Protein AF-A0A8I1PLG8-F1 (afdb_monomer)

pLDDT: mean 80.52, std 19.17, range [36.72, 98.5]

Radius of gyration: 33.02 Å; Cα contacts (8 Å, |Δi|>4): 250; chains: 1; bounding box: 81×105×80 Å

Mean predicted aligned error: 14.49 Å

Nearest PDB structures (foldseek):
  8gzy-assembly2_D  TM=3.773E-01  e=6.122E-02  Homo sapiens
  6byn-assembly1_M  TM=4.726E-01  e=2.309E-01  Homo sapiens
  3rzw-assembly2_B  TM=3.764E-01  e=1.119E-01  Homo sapiens
  5dc4-assembly1_B  TM=3.662E-01  e=2.453E-01  Homo sapiens
  4j9o-assembly1_A  TM=2.841E-01  e=6.378E+00  Homo sapiens

Secondary structure (DSSP, 8-state):
---------------------------PPPPPPPEEEEEE--S---HHHHHHHHHHHTT-S-EEEEEEEES---EE-SSSEEEEE-TT---SEEEEEE--TTS--S-SEEEEE--S-TTEEEEEGGGGTTTT--SSS-SGGGEEEEEEEEE----------HHHHHHHHHHHHHHHHHTT--

Structure (mmCIF, N/CA/C/O backbone):
data_AF-A0A8I1PLG8-F1
#
_entry.id   AF-A0A8I1PLG8-F1
#
loop_
_atom_site.group_PDB
_atom_site.id
_atom_site.type_symbol
_atom_site.label_atom_id
_atom_site.label_alt_id
_atom_site.label_comp_id
_atom_site.label_asym_id
_atom_site.label_entity_id
_atom_site.label_seq_id
_atom_site.pdbx_PDB_ins_code
_atom_site.Cartn_x
_atom_site.Cartn_y
_atom_site.Cartn_z
_atom_site.occupancy
_atom_site.B_iso_or_equiv
_atom_site.auth_seq_id
_atom_site.auth_comp_id
_atom_site.auth_asym_id
_atom_site.auth_atom_id
_atom_site.pdbx_PDB_model_num
ATOM 1 N N . MET A 1 1 ? 43.523 -91.154 28.532 1.00 41.50 1 MET A N 1
ATOM 2 C CA . MET A 1 1 ? 44.377 -90.253 29.344 1.00 41.50 1 MET A CA 1
ATOM 3 C C . MET A 1 1 ? 44.655 -88.980 28.545 1.00 41.50 1 MET A C 1
ATOM 5 O O . MET A 1 1 ? 44.782 -89.088 27.337 1.00 41.50 1 MET A O 1
ATOM 9 N N . ASN A 1 2 ? 44.738 -87.836 29.240 1.00 39.06 2 ASN A N 1
ATOM 10 C CA . ASN A 1 2 ? 45.135 -86.475 28.805 1.00 39.06 2 ASN A CA 1
ATOM 11 C C . ASN A 1 2 ? 44.119 -85.532 28.112 1.00 39.06 2 ASN A C 1
ATOM 13 O O . ASN A 1 2 ? 44.127 -85.329 26.909 1.00 39.06 2 ASN A O 1
ATOM 17 N N . LYS A 1 3 ? 43.244 -84.953 28.948 1.00 42.88 3 LYS A N 1
ATOM 18 C CA . LYS A 1 3 ? 43.093 -83.521 29.320 1.00 42.88 3 LYS A CA 1
ATOM 19 C C . LYS A 1 3 ? 43.634 -82.361 28.426 1.00 42.88 3 LYS A C 1
ATOM 21 O O . LYS A 1 3 ? 44.816 -82.341 28.112 1.00 42.88 3 LYS A O 1
ATOM 26 N N . ILE A 1 4 ? 42.778 -81.311 28.362 1.00 48.00 4 ILE A N 1
ATOM 27 C CA . ILE A 1 4 ? 42.988 -79.825 28.343 1.00 48.00 4 ILE A CA 1
ATOM 28 C C . ILE A 1 4 ? 42.955 -79.089 26.980 1.00 48.00 4 ILE A C 1
ATOM 30 O O . ILE A 1 4 ? 43.554 -79.587 26.042 1.00 48.00 4 ILE A O 1
ATOM 34 N N . THR A 1 5 ? 42.476 -77.838 26.790 1.00 46.06 5 THR A N 1
ATOM 35 C CA . THR A 1 5 ? 41.299 -76.994 27.174 1.00 46.06 5 THR A CA 1
ATOM 36 C C . THR A 1 5 ? 41.415 -75.667 26.356 1.00 46.06 5 THR A C 1
ATOM 38 O O . THR A 1 5 ? 42.534 -75.292 26.026 1.00 46.06 5 THR A O 1
ATOM 41 N N . PHE A 1 6 ? 40.305 -74.911 26.179 1.00 41.47 6 PHE A N 1
ATOM 42 C CA . PHE A 1 6 ? 40.180 -73.448 25.876 1.00 41.47 6 PHE A CA 1
ATOM 43 C C . PHE A 1 6 ? 40.575 -72.950 24.456 1.00 41.47 6 PHE A C 1
ATOM 45 O O . PHE A 1 6 ? 41.474 -73.496 23.845 1.00 41.47 6 PHE A O 1
ATOM 52 N N . SER A 1 7 ? 39.984 -71.919 23.825 1.00 39.59 7 SER A N 1
ATOM 53 C CA . SER A 1 7 ? 39.022 -70.867 24.217 1.00 39.59 7 SER A CA 1
ATOM 54 C C . SER A 1 7 ? 38.489 -70.090 22.989 1.00 39.59 7 SER A C 1
ATOM 56 O O . SER A 1 7 ? 39.249 -69.823 22.070 1.00 39.59 7 SER A O 1
ATOM 58 N N . LYS A 1 8 ? 37.229 -69.632 23.091 1.00 42.12 8 LYS A N 1
ATOM 59 C CA . LYS A 1 8 ? 36.658 -68.307 22.728 1.00 42.12 8 LYS A CA 1
ATOM 60 C C . LYS A 1 8 ? 36.950 -67.677 21.350 1.00 42.12 8 LYS A C 1
ATOM 62 O O . LYS A 1 8 ? 38.057 -67.247 21.064 1.00 42.12 8 LYS A O 1
ATOM 67 N N . GLY A 1 9 ? 35.862 -67.394 20.630 1.00 36.72 9 GLY A N 1
ATOM 68 C CA . GLY A 1 9 ? 35.804 -66.387 19.569 1.00 36.72 9 GLY A CA 1
ATOM 69 C C . GLY A 1 9 ? 34.361 -66.087 19.160 1.00 36.72 9 GLY A C 1
ATOM 70 O O . GLY A 1 9 ? 33.946 -66.454 18.070 1.00 36.72 9 GLY A O 1
ATOM 71 N N . ILE A 1 10 ? 33.570 -65.482 20.054 1.00 44.53 10 ILE A N 1
ATOM 72 C CA . ILE A 1 10 ? 32.255 -64.919 19.705 1.00 44.53 10 ILE A CA 1
ATOM 73 C C . ILE A 1 10 ? 32.526 -63.626 18.930 1.00 44.53 10 ILE A C 1
ATOM 75 O O . ILE A 1 10 ? 32.932 -62.628 19.522 1.00 44.53 10 ILE A O 1
ATOM 79 N N . ALA A 1 11 ? 32.334 -63.648 17.613 1.00 41.81 11 ALA A N 1
ATOM 80 C CA . ALA A 1 11 ? 32.317 -62.437 16.804 1.00 41.81 11 ALA A CA 1
ATOM 81 C C . ALA A 1 11 ? 30.947 -61.762 16.977 1.00 41.81 11 ALA A C 1
ATOM 83 O O . ALA A 1 11 ? 29.951 -62.180 16.390 1.00 41.81 11 ALA A O 1
ATOM 84 N N . ALA A 1 12 ? 30.890 -60.749 17.841 1.00 39.56 12 ALA A N 1
ATOM 85 C CA . ALA A 1 12 ? 29.733 -59.877 17.974 1.00 39.56 12 ALA A CA 1
ATOM 86 C C . ALA A 1 12 ? 29.653 -58.964 16.740 1.00 39.56 12 ALA A C 1
ATOM 88 O O . ALA A 1 12 ? 30.498 -58.091 16.545 1.00 39.56 12 ALA A O 1
ATOM 89 N N . LEU A 1 13 ? 28.644 -59.184 15.896 1.00 38.94 13 LEU A N 1
ATOM 90 C CA . LEU A 1 13 ? 28.317 -58.306 14.779 1.00 38.94 13 LEU A CA 1
ATOM 91 C C . LEU A 1 13 ? 27.588 -57.073 15.342 1.00 38.94 13 LEU A C 1
ATOM 93 O O . LEU A 1 13 ? 26.390 -57.119 15.617 1.00 38.94 13 LEU A O 1
ATOM 97 N N . ALA A 1 14 ? 28.316 -55.983 15.580 1.00 42.59 14 ALA A N 1
ATOM 98 C CA . ALA A 1 14 ? 27.717 -54.705 15.950 1.00 42.59 14 ALA A CA 1
ATOM 99 C C . ALA A 1 14 ? 27.111 -54.053 14.697 1.00 42.59 14 ALA A C 1
ATOM 101 O O . ALA A 1 14 ? 27.826 -53.512 13.857 1.00 42.59 14 ALA A O 1
ATOM 102 N N . VAL A 1 15 ? 25.786 -54.126 14.554 1.00 48.50 15 VAL A N 1
ATOM 103 C CA . VAL A 1 15 ? 25.044 -53.345 13.557 1.00 48.50 15 VAL A CA 1
ATOM 104 C C . VAL A 1 15 ? 24.835 -51.947 14.135 1.00 48.50 15 VAL A C 1
ATOM 106 O O . VAL A 1 15 ? 23.935 -51.723 14.942 1.00 48.50 15 VAL A O 1
ATOM 109 N N . SER A 1 16 ? 25.687 -51.001 13.747 1.00 49.47 16 SER A N 1
ATOM 110 C CA . SER A 1 16 ? 25.468 -49.582 14.028 1.00 49.47 16 SER A CA 1
ATOM 111 C C . SER A 1 16 ? 24.385 -49.054 13.089 1.00 49.47 16 SER A C 1
ATOM 113 O O . SER A 1 16 ? 24.641 -48.810 11.911 1.00 49.47 16 SER A O 1
ATOM 115 N N . ALA A 1 17 ? 23.166 -48.879 13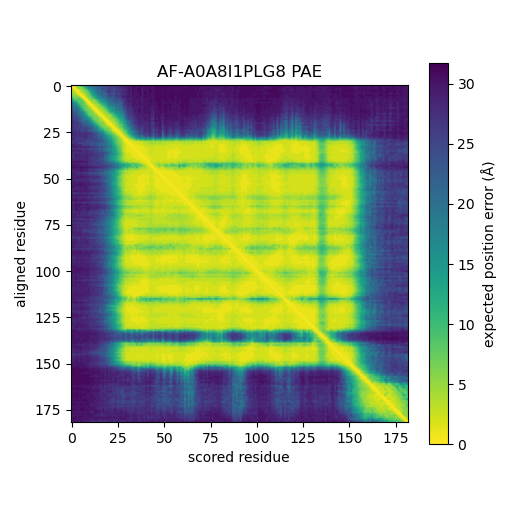.600 1.00 51.78 17 ALA A N 1
ATOM 116 C CA . ALA A 1 17 ? 22.127 -48.121 12.915 1.00 51.78 17 ALA A CA 1
ATOM 117 C C . ALA A 1 17 ? 22.535 -46.639 12.903 1.00 51.78 17 ALA A C 1
ATOM 119 O O . ALA A 1 17 ? 22.419 -45.939 13.908 1.00 51.78 17 ALA A O 1
ATOM 120 N N . ALA A 1 18 ? 23.073 -46.170 11.777 1.00 53.56 18 ALA A N 1
ATOM 121 C CA . ALA A 1 18 ? 23.340 -44.756 11.570 1.00 53.56 18 ALA A CA 1
ATOM 122 C C . ALA A 1 18 ? 21.999 -44.022 11.433 1.00 53.56 18 ALA A C 1
ATOM 124 O O . ALA A 1 18 ? 21.301 -44.158 10.430 1.00 53.56 18 ALA A O 1
ATOM 125 N N . LEU A 1 19 ? 21.626 -43.263 12.464 1.00 50.44 19 LEU A N 1
ATOM 126 C CA . LEU A 1 19 ? 20.480 -42.366 12.424 1.00 50.44 19 LEU A CA 1
ATOM 127 C C . LEU A 1 19 ? 20.870 -41.150 11.573 1.00 50.44 19 LEU A C 1
ATOM 129 O O . LEU A 1 19 ? 21.486 -40.203 12.057 1.00 50.44 19 LEU A O 1
ATOM 133 N N . SER A 1 20 ? 20.576 -41.196 10.277 1.00 51.88 20 SER A N 1
ATOM 134 C C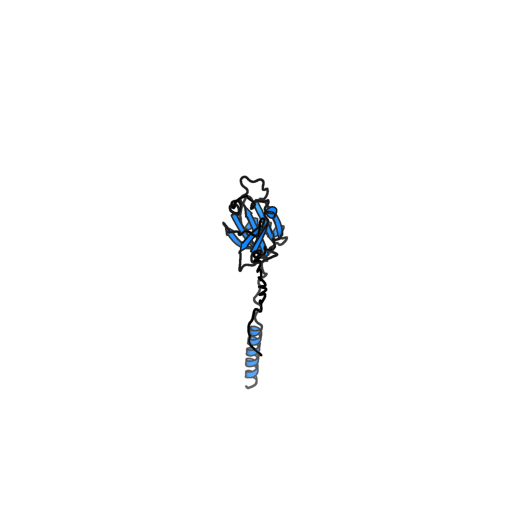A . SER A 1 20 ? 20.744 -40.052 9.385 1.00 51.88 20 SER A CA 1
ATOM 135 C C . SER A 1 20 ? 19.676 -39.004 9.706 1.00 51.88 20 SER A C 1
ATOM 137 O O . SER A 1 20 ? 18.556 -39.086 9.204 1.00 51.88 20 SER A O 1
ATOM 139 N N . LEU A 1 21 ? 20.009 -38.023 10.552 1.00 54.69 21 LEU A N 1
ATOM 140 C CA . LEU A 1 21 ? 19.226 -36.793 10.662 1.00 54.69 21 LEU A CA 1
ATOM 141 C C . LEU A 1 21 ? 19.421 -35.995 9.370 1.00 54.69 21 LEU A C 1
ATOM 143 O O . LEU A 1 21 ? 20.396 -35.264 9.205 1.00 54.69 21 LEU A O 1
ATOM 147 N N . SER A 1 22 ? 18.497 -36.155 8.429 1.00 53.53 22 SER A N 1
ATOM 148 C CA . SER A 1 22 ? 18.353 -35.235 7.309 1.00 53.53 22 SER A CA 1
ATOM 149 C C . SER A 1 22 ? 17.856 -33.893 7.848 1.00 53.53 22 SER A C 1
ATOM 151 O O . SER A 1 22 ? 16.678 -33.746 8.171 1.00 53.53 22 SER A O 1
ATOM 153 N N . PHE A 1 23 ? 18.759 -32.920 7.961 1.00 55.66 23 PHE A N 1
ATOM 154 C CA . PHE A 1 23 ? 18.402 -31.518 8.150 1.00 55.66 23 PHE A CA 1
ATOM 155 C C . PHE A 1 23 ? 17.746 -31.023 6.858 1.00 55.66 23 PHE A C 1
ATOM 157 O O . PHE A 1 23 ? 18.431 -30.631 5.915 1.00 55.66 23 PHE A O 1
ATOM 164 N N . ALA A 1 24 ? 16.417 -31.081 6.785 1.00 54.88 24 ALA A N 1
ATOM 165 C CA . ALA A 1 24 ? 15.702 -30.278 5.805 1.00 54.88 24 ALA A CA 1
ATOM 166 C C . ALA A 1 24 ? 15.940 -28.800 6.164 1.00 54.88 24 ALA A C 1
ATOM 168 O O . ALA A 1 24 ? 15.816 -28.452 7.344 1.00 54.88 24 ALA A O 1
ATOM 169 N N . PRO A 1 25 ? 16.305 -27.926 5.208 1.00 54.16 25 PRO A N 1
ATOM 170 C CA . PRO A 1 25 ? 16.302 -26.496 5.475 1.00 54.16 25 PRO A CA 1
ATOM 171 C C . PRO A 1 25 ? 14.891 -26.113 5.925 1.00 54.16 25 PRO A C 1
ATOM 173 O O . PRO A 1 25 ? 13.910 -26.491 5.282 1.00 54.16 25 PRO A O 1
ATOM 176 N N . ALA A 1 26 ? 14.785 -25.413 7.054 1.00 52.06 26 ALA A N 1
ATOM 177 C CA . ALA A 1 26 ? 13.519 -24.855 7.494 1.00 52.06 26 ALA A CA 1
ATOM 178 C C . ALA A 1 26 ? 13.010 -23.939 6.375 1.00 52.06 26 ALA A C 1
ATOM 180 O O . ALA A 1 26 ? 13.625 -22.913 6.080 1.00 52.06 26 ALA A O 1
ATOM 181 N N . ALA A 1 27 ? 11.929 -24.338 5.707 1.00 51.22 27 ALA A N 1
ATOM 182 C CA . ALA A 1 27 ? 11.231 -23.445 4.803 1.00 51.22 27 ALA A CA 1
ATOM 183 C C . ALA A 1 27 ? 10.758 -22.255 5.645 1.00 51.22 27 ALA A C 1
ATOM 185 O O . ALA A 1 27 ? 9.973 -22.433 6.577 1.00 51.22 27 ALA A O 1
ATOM 186 N N . HIS A 1 28 ? 11.273 -21.057 5.364 1.00 54.84 28 HIS A N 1
ATOM 187 C CA . HIS A 1 28 ? 10.662 -19.840 5.884 1.00 54.84 28 HIS A CA 1
ATOM 188 C C . HIS A 1 28 ? 9.220 -19.819 5.373 1.00 54.84 28 HIS A C 1
ATOM 190 O O . HIS A 1 28 ? 8.997 -19.848 4.161 1.00 54.84 28 HIS A O 1
ATOM 196 N N . ALA A 1 29 ? 8.253 -19.840 6.291 1.00 65.19 29 ALA A N 1
ATOM 197 C CA . ALA A 1 29 ? 6.851 -19.708 5.933 1.00 65.19 29 ALA A CA 1
ATOM 198 C C . ALA A 1 29 ? 6.666 -18.361 5.224 1.00 65.19 29 ALA A C 1
ATOM 200 O O . ALA A 1 29 ? 7.036 -17.316 5.755 1.00 65.19 29 ALA A O 1
ATOM 201 N N . THR A 1 30 ? 6.163 -18.414 3.998 1.00 85.00 30 THR A N 1
ATOM 202 C CA . THR A 1 30 ? 5.832 -17.238 3.197 1.00 85.00 30 THR A CA 1
ATOM 203 C C . THR A 1 30 ? 4.517 -16.680 3.731 1.00 85.00 30 THR A C 1
ATOM 205 O O . THR A 1 30 ? 3.565 -17.439 3.922 1.00 85.00 30 THR A O 1
ATOM 208 N N . PHE A 1 31 ? 4.462 -15.381 4.013 1.00 92.44 31 PHE A N 1
ATOM 209 C CA . PHE A 1 31 ? 3.223 -14.732 4.428 1.00 92.44 31 PHE A CA 1
ATOM 210 C C . PHE A 1 31 ? 2.214 -14.737 3.282 1.00 92.44 31 PHE A C 1
ATOM 212 O O . PHE A 1 31 ? 2.592 -14.699 2.107 1.00 92.44 31 PHE A O 1
ATOM 219 N N . ILE A 1 32 ? 0.931 -14.781 3.635 1.00 92.94 32 ILE A N 1
ATOM 220 C CA . ILE A 1 32 ? -0.159 -14.682 2.667 1.00 92.94 32 ILE A CA 1
ATOM 221 C C . ILE A 1 32 ? -0.146 -13.273 2.075 1.00 92.94 32 ILE A C 1
ATOM 223 O O . ILE A 1 32 ? -0.074 -12.293 2.809 1.00 92.94 32 ILE A O 1
ATOM 227 N N . VAL A 1 33 ? -0.200 -13.203 0.749 1.00 95.19 33 VAL A N 1
ATOM 228 C CA . VAL A 1 33 ? -0.211 -11.957 -0.019 1.00 95.19 33 VAL A CA 1
ATOM 229 C C . VAL A 1 33 ? -1.550 -11.243 0.155 1.00 95.19 33 VAL A C 1
ATOM 231 O O . VAL A 1 33 ? -2.607 -11.874 0.057 1.00 95.19 33 VAL A O 1
ATOM 234 N N . ASP A 1 34 ? -1.509 -9.931 0.378 1.00 97.62 34 ASP A N 1
ATOM 235 C CA . ASP A 1 34 ? -2.706 -9.115 0.547 1.00 97.62 34 ASP A CA 1
ATOM 236 C C . ASP A 1 34 ? -3.441 -8.877 -0.771 1.00 97.62 34 ASP A C 1
ATOM 238 O O . ASP A 1 34 ? -2.909 -9.027 -1.877 1.00 97.62 34 ASP A O 1
ATOM 242 N N . THR A 1 35 ? -4.711 -8.492 -0.672 1.00 97.56 35 THR A N 1
ATOM 243 C CA . THR A 1 35 ? -5.551 -8.321 -1.858 1.00 97.56 35 THR A CA 1
ATOM 244 C C . THR A 1 35 ? -5.397 -6.921 -2.419 1.00 97.56 35 THR A C 1
ATOM 246 O O . THR A 1 35 ? -5.813 -5.949 -1.795 1.00 97.56 35 THR A O 1
ATOM 249 N N . LYS A 1 36 ? -4.868 -6.808 -3.63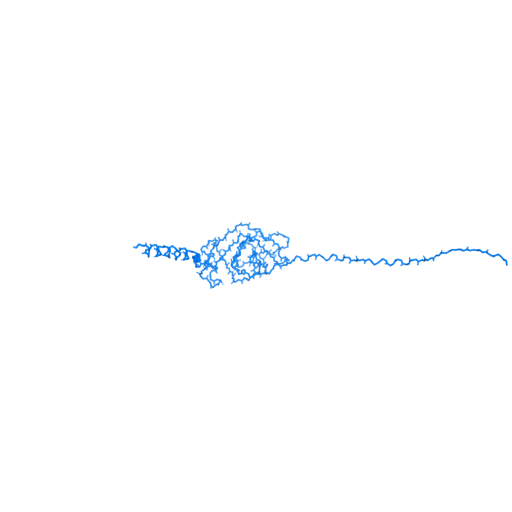9 1.00 98.19 36 LYS A N 1
ATOM 250 C CA . LYS A 1 36 ? -4.922 -5.556 -4.395 1.00 98.19 36 LYS A CA 1
ATOM 251 C C . LYS A 1 36 ? -6.369 -5.230 -4.768 1.00 98.19 36 LYS A C 1
ATOM 253 O O . LYS A 1 36 ? -7.021 -6.007 -5.460 1.00 98.19 36 LYS A O 1
ATOM 258 N N . ILE A 1 37 ? -6.826 -4.051 -4.365 1.00 98.38 37 ILE A N 1
ATOM 259 C CA . ILE A 1 37 ? -8.179 -3.537 -4.621 1.00 98.38 37 ILE A CA 1
ATOM 260 C C . ILE A 1 37 ? -8.201 -2.429 -5.680 1.00 98.38 37 ILE A C 1
ATOM 262 O O . ILE A 1 37 ? -9.252 -2.134 -6.242 1.00 98.38 37 ILE A O 1
ATOM 266 N N . GLY A 1 38 ? -7.046 -1.835 -5.998 1.00 98.31 38 GLY A N 1
ATOM 267 C CA . GLY A 1 38 ? -6.968 -0.779 -7.002 1.00 98.31 38 GLY A CA 1
ATOM 268 C C . GLY A 1 38 ? -5.553 -0.327 -7.333 1.00 98.31 38 GLY A C 1
ATOM 269 O O . GLY A 1 38 ? -4.572 -0.727 -6.703 1.00 98.31 38 GLY A O 1
ATOM 270 N N . GLU A 1 39 ? -5.452 0.528 -8.345 1.00 98.38 39 GLU A N 1
ATOM 271 C CA . GLU A 1 39 ? -4.230 1.236 -8.717 1.00 98.38 39 GLU A CA 1
ATOM 272 C C . GLU A 1 39 ? -4.570 2.575 -9.374 1.00 98.38 39 GLU A C 1
ATOM 274 O O . GLU A 1 39 ? -5.625 2.724 -9.992 1.00 98.38 39 GLU A O 1
ATOM 279 N N . ALA A 1 40 ? -3.674 3.548 -9.250 1.00 97.94 40 ALA A N 1
ATOM 280 C CA . ALA A 1 40 ? -3.824 4.856 -9.867 1.00 97.94 40 ALA A CA 1
ATOM 281 C C . ALA A 1 40 ? -2.461 5.465 -10.211 1.00 97.94 40 ALA A C 1
ATOM 283 O O . ALA A 1 40 ? -1.435 5.138 -9.610 1.00 97.94 40 ALA A O 1
ATOM 284 N N . LEU A 1 41 ? -2.470 6.388 -11.172 1.00 96.88 41 LEU A N 1
ATOM 285 C CA . LEU A 1 41 ? -1.360 7.297 -11.426 1.00 96.88 41 LEU A CA 1
ATOM 286 C C . LEU A 1 41 ? -1.660 8.631 -10.745 1.00 96.88 41 LEU A C 1
ATOM 288 O O . LEU A 1 41 ? -2.411 9.453 -11.274 1.00 96.88 41 LEU A O 1
ATOM 292 N N . LEU A 1 42 ? -1.092 8.843 -9.562 1.00 94.62 42 LEU A N 1
ATOM 293 C CA . LEU A 1 42 ? -1.330 10.048 -8.778 1.00 94.62 42 LEU A CA 1
ATOM 294 C C . LEU A 1 42 ? -0.157 11.015 -8.946 1.00 94.62 42 LEU A C 1
ATOM 296 O O . LEU A 1 42 ? 0.922 10.813 -8.395 1.00 94.62 42 LEU A O 1
ATOM 300 N N . GLY A 1 43 ? -0.377 12.115 -9.671 1.00 82.56 43 GLY A N 1
ATOM 301 C CA . GLY A 1 43 ? 0.649 13.145 -9.890 1.00 82.56 43 GLY A CA 1
ATOM 302 C C . GLY A 1 43 ? 1.123 13.859 -8.614 1.00 82.56 43 GLY A C 1
ATOM 303 O O . GLY A 1 43 ? 2.148 14.537 -8.637 1.00 82.56 43 GLY A O 1
ATOM 304 N N . ASN A 1 44 ? 0.398 13.711 -7.501 1.00 84.25 44 ASN A N 1
ATOM 305 C CA . ASN A 1 44 ? 0.799 14.174 -6.177 1.00 84.25 44 ASN A CA 1
ATOM 306 C C . ASN A 1 44 ? 0.684 13.046 -5.135 1.00 84.25 44 ASN A C 1
ATOM 308 O O . ASN A 1 44 ? 0.014 12.038 -5.354 1.00 84.25 44 ASN A O 1
ATOM 312 N N . SER A 1 45 ? 1.364 13.225 -4.002 1.00 88.56 45 SER A N 1
ATOM 313 C CA . SER A 1 45 ? 1.309 12.314 -2.846 1.00 88.56 45 SER A CA 1
ATOM 314 C C . SER A 1 45 ? 0.605 12.983 -1.662 1.00 88.56 45 SER A C 1
ATOM 316 O O . SER A 1 45 ? 1.107 12.980 -0.537 1.00 88.56 45 SER A O 1
ATOM 318 N N . GLY A 1 46 ? -0.471 13.717 -1.954 1.00 93.75 46 GLY A N 1
ATOM 319 C CA . GLY A 1 46 ? -1.217 14.469 -0.950 1.00 93.75 46 GLY A CA 1
ATOM 320 C C . GLY A 1 46 ? -2.206 13.566 -0.227 1.00 93.75 46 GLY A C 1
ATOM 321 O O . GLY A 1 46 ? -2.994 12.890 -0.882 1.00 93.75 46 GLY A O 1
ATOM 322 N N . ASP A 1 47 ? -2.206 13.622 1.101 1.00 94.94 47 ASP A N 1
ATOM 323 C CA . ASP A 1 47 ? -3.015 12.766 1.979 1.00 94.94 47 ASP A CA 1
ATOM 324 C C . ASP A 1 47 ? -4.505 12.757 1.596 1.00 94.94 47 ASP A C 1
ATOM 326 O O . ASP A 1 47 ? -5.122 11.702 1.491 1.00 94.94 47 ASP A O 1
ATOM 330 N N . ALA A 1 48 ? -5.076 13.925 1.275 1.00 94.81 48 ALA A N 1
ATOM 331 C CA . ALA A 1 48 ? -6.469 14.029 0.835 1.00 94.81 48 ALA A CA 1
ATOM 332 C C . ALA A 1 48 ? -6.737 13.317 -0.506 1.00 94.81 48 ALA A C 1
ATOM 334 O O . ALA A 1 48 ? -7.786 12.699 -0.677 1.00 94.81 48 ALA A O 1
ATOM 335 N N . THR A 1 49 ? -5.799 13.390 -1.458 1.00 96.12 49 THR A N 1
ATOM 336 C CA . THR A 1 49 ? -5.918 12.692 -2.748 1.00 96.12 49 THR A CA 1
ATOM 337 C C . THR A 1 49 ? -5.839 11.183 -2.545 1.00 96.12 49 THR A C 1
ATOM 339 O O . THR A 1 49 ? -6.625 10.431 -3.119 1.00 96.12 49 THR A O 1
ATOM 342 N N . GLU A 1 50 ? -4.871 10.740 -1.748 1.00 96.81 50 GLU A N 1
ATOM 343 C CA . GLU A 1 50 ? -4.612 9.328 -1.484 1.00 96.81 50 GLU A CA 1
ATOM 344 C C . GLU A 1 50 ? -5.773 8.682 -0.722 1.00 96.81 50 GLU A C 1
ATOM 346 O O . GLU A 1 50 ? -6.261 7.634 -1.144 1.00 96.81 50 GLU A O 1
ATOM 351 N N . LEU A 1 51 ? -6.288 9.355 0.315 1.00 96.31 51 LEU A N 1
ATOM 352 C CA . LEU A 1 51 ? -7.473 8.922 1.053 1.00 96.31 51 LEU A CA 1
ATOM 353 C C . LEU A 1 51 ? -8.695 8.799 0.135 1.00 96.31 51 LEU A C 1
ATOM 355 O O . LEU A 1 51 ? -9.325 7.750 0.119 1.00 96.31 51 LEU A O 1
ATOM 359 N N . ALA A 1 52 ? -8.995 9.810 -0.686 1.00 96.06 52 ALA A N 1
ATOM 360 C CA . ALA A 1 52 ? -10.161 9.767 -1.574 1.00 96.06 52 ALA A CA 1
ATOM 361 C C . ALA A 1 52 ? -10.109 8.594 -2.576 1.00 96.06 52 ALA A C 1
ATOM 363 O O . ALA A 1 52 ? -11.132 7.976 -2.884 1.00 96.06 52 ALA A O 1
ATOM 364 N N . ASN A 1 53 ? -8.916 8.260 -3.080 1.00 97.25 53 ASN A N 1
ATOM 365 C CA . ASN A 1 53 ? -8.736 7.090 -3.942 1.00 97.25 53 ASN A CA 1
ATOM 366 C C . ASN A 1 53 ? -8.883 5.785 -3.154 1.00 97.25 53 ASN A C 1
ATOM 368 O O . ASN A 1 53 ? -9.551 4.869 -3.632 1.00 97.25 53 ASN A O 1
ATOM 372 N N . MET A 1 54 ? -8.318 5.709 -1.944 1.00 97.56 54 MET A N 1
ATOM 373 C CA . MET A 1 54 ? -8.486 4.548 -1.071 1.00 97.56 54 MET A CA 1
ATOM 374 C C . MET A 1 54 ? -9.966 4.290 -0.772 1.00 97.56 54 MET A C 1
ATOM 376 O O . MET A 1 54 ? -10.437 3.178 -0.978 1.00 97.56 54 MET A O 1
ATOM 380 N N . GLU A 1 55 ? -10.725 5.312 -0.373 1.00 97.12 55 GLU A N 1
ATOM 381 C CA . GLU A 1 55 ? -12.164 5.196 -0.106 1.00 97.12 55 GLU A CA 1
ATOM 382 C C . GLU A 1 55 ? -12.948 4.712 -1.332 1.00 97.12 55 GLU A C 1
ATOM 384 O O . GLU A 1 55 ? -13.874 3.906 -1.210 1.00 97.12 55 GLU A O 1
ATOM 389 N N . THR A 1 56 ? -12.542 5.160 -2.524 1.00 97.38 56 THR A N 1
ATOM 390 C CA . THR A 1 56 ? -13.134 4.732 -3.796 1.00 97.38 56 THR A CA 1
ATOM 391 C C . THR A 1 56 ? -12.872 3.249 -4.063 1.00 97.38 56 THR A C 1
ATOM 393 O O . THR A 1 56 ? -13.813 2.504 -4.331 1.00 97.38 56 THR A O 1
ATOM 396 N N . PHE A 1 57 ? -11.619 2.792 -3.970 1.00 97.75 57 PHE A N 1
ATOM 397 C CA . PHE A 1 57 ? -11.263 1.395 -4.250 1.00 97.75 57 PHE A CA 1
ATOM 398 C C . PHE A 1 57 ? -11.729 0.425 -3.162 1.00 97.75 57 PHE A C 1
ATOM 400 O O . PHE A 1 57 ? -12.129 -0.695 -3.470 1.00 97.75 57 PHE A O 1
ATOM 407 N N . ALA A 1 58 ? -11.726 0.858 -1.902 1.00 96.19 58 ALA A N 1
ATOM 408 C CA . ALA A 1 58 ? -12.246 0.088 -0.778 1.00 96.19 58 ALA A CA 1
ATOM 409 C C . ALA A 1 58 ? -13.783 0.082 -0.726 1.00 96.19 58 ALA A C 1
ATOM 411 O O . ALA A 1 58 ? -14.360 -0.649 0.078 1.00 96.19 58 ALA A O 1
ATOM 412 N N . ASN A 1 59 ? -14.451 0.902 -1.552 1.00 96.19 59 ASN A N 1
ATOM 413 C CA . ASN A 1 59 ? -15.892 1.145 -1.493 1.00 96.19 59 ASN A CA 1
ATOM 414 C C . ASN A 1 59 ? -16.355 1.487 -0.059 1.00 96.19 59 ASN A C 1
ATOM 416 O O . ASN A 1 59 ? -17.348 0.961 0.448 1.00 96.19 59 ASN A O 1
ATOM 420 N N . ASN A 1 60 ? -15.581 2.340 0.616 1.00 93.38 60 ASN A N 1
ATOM 421 C CA . ASN A 1 60 ? -15.766 2.705 2.014 1.00 93.38 60 ASN A CA 1
ATOM 422 C C . ASN A 1 60 ? -15.354 4.164 2.233 1.00 93.38 60 ASN A C 1
ATOM 424 O O . ASN A 1 60 ? -14.170 4.465 2.278 1.00 93.38 60 ASN A O 1
ATOM 428 N N . SER A 1 61 ? -16.329 5.053 2.424 1.00 93.94 61 SER A N 1
ATOM 429 C CA . SER A 1 61 ? -16.113 6.487 2.677 1.00 93.94 61 SER A CA 1
ATOM 430 C C . SER A 1 61 ? -15.933 6.838 4.162 1.00 93.94 61 SER A C 1
ATOM 432 O O . SER A 1 61 ? -16.214 7.960 4.581 1.00 93.94 61 SER A O 1
ATOM 434 N N . ASN A 1 62 ? -15.639 5.846 5.000 1.00 93.50 62 ASN A N 1
ATOM 435 C CA . ASN A 1 62 ? -15.446 6.002 6.437 1.00 93.50 62 ASN A CA 1
ATOM 436 C C . ASN A 1 62 ? -14.048 5.513 6.827 1.00 93.50 62 ASN A C 1
ATOM 438 O O . ASN A 1 62 ? -13.895 4.778 7.802 1.00 93.50 62 ASN A O 1
ATOM 442 N N . LEU A 1 63 ? -13.039 5.881 6.038 1.00 94.44 63 LEU A N 1
ATOM 443 C CA . LEU A 1 63 ? -11.642 5.573 6.316 1.00 94.44 63 LEU A CA 1
ATOM 444 C C . LEU A 1 63 ? -10.931 6.811 6.858 1.00 94.44 63 LEU A C 1
ATOM 446 O O . LEU A 1 63 ? -11.239 7.946 6.502 1.00 94.44 63 LEU A O 1
ATOM 450 N N . ILE A 1 64 ? -9.964 6.587 7.737 1.00 93.75 64 ILE A N 1
ATOM 451 C CA . ILE A 1 64 ? -9.036 7.616 8.194 1.00 93.75 64 ILE A CA 1
ATOM 452 C C . ILE A 1 64 ? -7.631 7.140 7.869 1.00 93.75 64 ILE A C 1
ATOM 454 O O . ILE A 1 64 ? -7.301 5.973 8.065 1.00 93.75 64 ILE A O 1
ATOM 458 N N . GLN A 1 65 ? -6.811 8.060 7.371 1.00 94.19 65 GLN A N 1
ATOM 459 C CA . GLN A 1 65 ? -5.376 7.850 7.268 1.00 94.19 65 GLN A CA 1
ATOM 460 C C . GLN A 1 65 ? -4.768 7.811 8.672 1.00 94.19 65 GLN A C 1
ATOM 462 O O . GLN A 1 65 ? -4.855 8.802 9.398 1.00 94.19 65 GLN A O 1
ATOM 467 N N . ASP A 1 66 ? -4.137 6.696 9.023 1.00 90.81 66 ASP A N 1
ATOM 468 C CA . ASP A 1 66 ? -3.491 6.513 10.324 1.00 90.81 66 ASP A CA 1
ATOM 469 C C . ASP A 1 66 ? -2.010 6.908 10.256 1.00 90.81 66 ASP A C 1
ATOM 471 O O . ASP A 1 66 ? -1.582 7.900 10.851 1.00 90.81 66 ASP A O 1
ATOM 475 N N . LEU A 1 67 ? -1.232 6.191 9.441 1.00 93.06 67 LEU A N 1
ATOM 476 C CA . LEU A 1 67 ? 0.213 6.363 9.355 1.00 93.06 67 LEU A CA 1
ATOM 477 C C . LEU A 1 67 ? 0.677 6.541 7.912 1.00 93.06 67 LEU A C 1
ATOM 479 O O . LEU A 1 67 ? 0.198 5.878 6.998 1.00 93.06 67 LEU A O 1
ATOM 483 N N . LYS A 1 68 ? 1.684 7.397 7.719 1.00 95.62 68 LYS A N 1
ATOM 484 C CA . LYS A 1 68 ? 2.408 7.556 6.455 1.00 95.62 68 LYS A CA 1
ATOM 485 C C . LYS A 1 68 ? 3.906 7.499 6.707 1.00 95.62 68 LYS A C 1
ATOM 487 O O . LYS A 1 68 ? 4.457 8.381 7.363 1.00 95.62 68 LYS A O 1
ATOM 492 N N . ILE A 1 69 ? 4.567 6.473 6.173 1.00 96.06 69 ILE A N 1
ATOM 493 C CA . ILE A 1 69 ? 6.012 6.269 6.340 1.00 96.06 69 ILE A CA 1
ATOM 494 C C . ILE A 1 69 ? 6.715 6.411 5.004 1.00 96.06 69 ILE A C 1
ATOM 496 O O . ILE A 1 69 ? 6.451 5.662 4.064 1.00 96.06 69 ILE A O 1
ATOM 500 N N . THR A 1 70 ? 7.663 7.340 4.947 1.00 94.31 70 THR A N 1
ATOM 501 C CA . THR A 1 70 ? 8.543 7.538 3.797 1.00 94.31 70 THR A CA 1
ATOM 502 C C . THR A 1 70 ? 9.806 6.691 3.921 1.00 94.31 70 THR A C 1
ATOM 504 O O . THR A 1 70 ? 10.309 6.457 5.016 1.00 94.31 70 THR A O 1
ATOM 507 N N . SER A 1 71 ? 10.332 6.234 2.782 1.00 89.12 71 SER A N 1
ATOM 508 C CA . SER A 1 71 ? 11.517 5.361 2.693 1.00 89.12 71 SER A CA 1
ATOM 509 C C . SER A 1 71 ? 11.430 4.094 3.568 1.00 89.12 71 SER A C 1
ATOM 511 O O . SER A 1 71 ? 12.315 3.855 4.394 1.00 89.12 71 SER A O 1
ATOM 513 N N . PRO A 1 72 ? 10.364 3.283 3.432 1.00 92.50 72 PRO A N 1
ATOM 514 C CA . PRO A 1 72 ? 10.192 2.087 4.245 1.00 92.50 72 PRO A CA 1
ATOM 515 C C . PRO A 1 72 ? 11.224 1.006 3.902 1.00 92.50 72 PRO A C 1
ATOM 517 O O . PRO A 1 72 ? 11.730 0.922 2.781 1.00 92.50 72 PRO A O 1
ATOM 520 N N . VAL A 1 73 ? 11.487 0.129 4.869 1.00 91.06 73 VAL A N 1
ATOM 521 C CA . VAL A 1 73 ? 12.291 -1.079 4.663 1.00 91.06 73 VAL A CA 1
ATOM 522 C C . VAL A 1 73 ? 11.343 -2.243 4.419 1.00 91.06 73 VAL A C 1
ATOM 524 O O . VAL A 1 73 ? 10.587 -2.617 5.312 1.00 91.06 73 VAL A O 1
ATOM 527 N N . ALA A 1 74 ? 11.395 -2.818 3.220 1.00 92.19 74 ALA A N 1
ATOM 528 C CA . ALA A 1 74 ? 10.696 -4.059 2.917 1.00 92.19 74 ALA A CA 1
ATOM 529 C C . ALA A 1 74 ? 11.658 -5.246 2.955 1.00 92.19 74 ALA A C 1
ATOM 531 O O . ALA A 1 74 ? 12.846 -5.126 2.647 1.00 92.19 74 ALA A O 1
ATOM 532 N N . VAL A 1 75 ? 11.119 -6.403 3.310 1.00 91.31 75 VAL A N 1
ATOM 533 C CA . VAL A 1 75 ? 11.836 -7.670 3.417 1.00 91.31 75 VAL A CA 1
ATOM 534 C C . VAL A 1 75 ? 11.254 -8.644 2.397 1.00 91.31 75 VAL A C 1
ATOM 536 O O . VAL A 1 75 ? 10.067 -8.588 2.083 1.00 91.31 75 VAL A O 1
ATOM 539 N N . ALA A 1 76 ? 12.088 -9.524 1.847 1.00 90.75 76 ALA A N 1
ATOM 540 C CA . ALA A 1 76 ? 11.637 -10.520 0.884 1.00 90.75 76 ALA A CA 1
ATOM 541 C C . ALA A 1 76 ? 10.661 -11.519 1.534 1.00 90.75 76 ALA A C 1
ATOM 543 O O . ALA A 1 76 ? 10.953 -12.096 2.583 1.00 90.75 76 ALA A O 1
ATOM 544 N N . ASN A 1 77 ? 9.534 -11.757 0.866 1.00 90.94 77 ASN A N 1
ATOM 545 C CA . ASN A 1 77 ? 8.541 -12.779 1.183 1.00 90.94 77 ASN A CA 1
ATOM 546 C C . ASN A 1 77 ? 8.588 -13.889 0.119 1.00 90.94 77 ASN A C 1
ATOM 548 O O . ASN A 1 77 ? 7.650 -14.088 -0.648 1.00 90.94 77 ASN A O 1
ATOM 552 N N . GLY A 1 78 ? 9.722 -14.580 0.018 1.00 86.62 78 GLY A N 1
ATOM 553 C CA . GLY A 1 78 ? 9.977 -15.521 -1.076 1.00 86.62 78 GLY A CA 1
ATOM 554 C C . GLY A 1 78 ? 10.529 -14.847 -2.344 1.00 86.62 78 GLY A C 1
ATOM 555 O O . GLY A 1 78 ? 10.990 -13.709 -2.279 1.00 86.62 78 GLY A O 1
ATOM 556 N N . PRO A 1 79 ? 10.558 -15.559 -3.488 1.00 83.81 79 PRO A N 1
ATOM 557 C CA . PRO A 1 79 ? 11.213 -15.074 -4.710 1.00 83.81 79 PRO A CA 1
ATOM 558 C C . PRO A 1 79 ? 10.539 -13.855 -5.349 1.00 83.81 79 PRO A C 1
ATOM 560 O O . PRO A 1 79 ? 11.227 -12.986 -5.883 1.00 83.81 79 PRO A O 1
ATOM 563 N N . ASP A 1 80 ? 9.208 -13.802 -5.286 1.00 87.44 80 ASP A N 1
ATOM 564 C CA . ASP A 1 80 ? 8.392 -12.814 -6.000 1.00 87.44 80 ASP A CA 1
ATOM 565 C C . ASP A 1 80 ? 7.577 -11.901 -5.078 1.00 87.44 80 ASP A C 1
ATOM 567 O O . ASP A 1 80 ? 6.872 -11.018 -5.568 1.00 87.44 80 ASP A O 1
ATOM 571 N N . GLY A 1 81 ? 7.706 -12.084 -3.765 1.00 90.25 81 GLY A N 1
ATOM 572 C CA . GLY A 1 81 ? 6.930 -11.381 -2.754 1.00 90.25 81 GLY A CA 1
ATOM 573 C C . GLY A 1 81 ? 7.789 -10.502 -1.858 1.00 90.25 81 GLY A C 1
ATOM 574 O O . GLY A 1 81 ? 8.988 -10.725 -1.675 1.00 90.25 81 GLY A O 1
ATOM 575 N N . TRP A 1 82 ? 7.147 -9.518 -1.245 1.00 93.62 82 TRP A N 1
ATOM 576 C CA . TRP A 1 82 ? 7.733 -8.607 -0.272 1.00 93.62 82 TRP A CA 1
ATOM 577 C C . TRP A 1 82 ? 6.761 -8.372 0.875 1.00 93.62 82 TRP A C 1
ATOM 579 O O . TRP A 1 82 ? 5.551 -8.539 0.724 1.00 93.62 82 TRP A O 1
ATOM 589 N N . TYR A 1 83 ? 7.295 -7.967 2.021 1.00 95.19 83 TYR A N 1
ATOM 590 C CA . TYR A 1 83 ? 6.480 -7.485 3.121 1.00 95.19 83 TYR A CA 1
ATOM 591 C C . TYR A 1 83 ? 7.131 -6.324 3.873 1.00 95.19 83 TYR A C 1
ATOM 593 O O . TYR A 1 83 ? 8.355 -6.174 3.877 1.00 95.19 83 TYR A O 1
ATOM 601 N N . ILE A 1 84 ? 6.309 -5.527 4.553 1.00 95.50 84 ILE A N 1
ATOM 602 C CA . ILE A 1 84 ? 6.740 -4.558 5.570 1.00 95.50 84 ILE A CA 1
ATOM 603 C C . ILE A 1 84 ? 6.188 -5.002 6.919 1.00 95.50 84 ILE A C 1
ATOM 605 O O . ILE A 1 84 ? 5.014 -5.348 7.018 1.00 95.50 84 ILE A O 1
ATOM 609 N N . ASP A 1 85 ? 7.030 -4.986 7.953 1.00 94.75 85 ASP A N 1
ATOM 610 C CA . ASP A 1 85 ? 6.584 -5.203 9.328 1.00 94.75 85 ASP A CA 1
ATOM 611 C C . ASP A 1 85 ? 6.028 -3.912 9.921 1.00 94.75 85 ASP A C 1
ATOM 613 O O . ASP A 1 85 ? 6.736 -2.907 10.004 1.00 94.75 85 ASP A O 1
ATOM 617 N N . VAL A 1 86 ? 4.755 -3.952 10.308 1.00 93.69 86 VAL A N 1
ATOM 618 C CA . VAL A 1 86 ? 4.037 -2.819 10.897 1.00 93.69 86 VAL A CA 1
ATOM 619 C C . VAL A 1 86 ? 3.573 -3.110 12.323 1.00 93.69 86 VAL A C 1
ATOM 621 O O . VAL A 1 86 ? 2.863 -2.301 12.917 1.00 93.69 86 VAL A O 1
ATOM 624 N N . ALA A 1 87 ? 3.993 -4.229 12.922 1.00 88.81 87 ALA A N 1
ATOM 625 C CA . ALA A 1 87 ? 3.636 -4.556 14.296 1.00 88.81 87 ALA A CA 1
ATOM 626 C C . ALA A 1 87 ? 3.984 -3.400 15.268 1.00 88.81 87 ALA A C 1
ATOM 628 O O . ALA A 1 87 ? 5.051 -2.789 15.151 1.00 88.81 87 ALA A O 1
ATOM 629 N N . PRO A 1 88 ? 3.126 -3.109 16.265 1.00 87.31 88 PRO A N 1
ATOM 630 C CA . PRO A 1 88 ? 1.893 -3.818 16.619 1.00 87.31 88 PRO A CA 1
ATOM 631 C C . PRO A 1 88 ? 0.630 -3.301 15.901 1.00 87.31 88 PRO A C 1
ATOM 633 O O . PRO A 1 88 ? -0.469 -3.623 16.336 1.00 87.31 88 PRO A O 1
ATOM 636 N N . THR A 1 89 ? 0.753 -2.461 14.867 1.00 86.25 89 THR A N 1
ATOM 637 C CA . THR A 1 89 ? -0.423 -1.982 14.119 1.00 86.25 89 THR A CA 1
ATOM 638 C C . THR A 1 89 ? -1.021 -3.093 13.255 1.00 86.25 89 THR A C 1
ATOM 640 O O . THR A 1 89 ? -0.298 -3.972 12.781 1.00 86.25 89 THR A O 1
ATOM 643 N N . GLU A 1 90 ? -2.341 -3.049 13.071 1.00 91.44 90 GLU A N 1
ATOM 644 C CA . GLU A 1 90 ? -3.126 -4.029 12.307 1.00 91.44 90 GLU A CA 1
ATOM 645 C C . GLU A 1 90 ? -4.058 -3.308 11.319 1.00 91.44 90 GLU A C 1
ATOM 647 O O . GLU A 1 90 ? -5.281 -3.379 11.454 1.00 91.44 90 GLU A O 1
ATOM 652 N N . PRO A 1 91 ? -3.503 -2.549 10.358 1.00 92.25 91 PRO A N 1
ATOM 653 C CA . PRO A 1 91 ? -4.309 -1.704 9.494 1.00 92.25 91 PRO A CA 1
ATOM 654 C C . PRO A 1 91 ? -5.203 -2.544 8.583 1.00 92.25 91 PRO A C 1
ATOM 656 O O . PRO A 1 91 ? -4.735 -3.510 7.977 1.00 92.25 91 PRO A O 1
ATOM 659 N N . GLY A 1 92 ? -6.466 -2.150 8.426 1.00 94.00 92 GLY A N 1
ATOM 660 C CA . GLY A 1 92 ? -7.402 -2.832 7.526 1.00 94.00 92 GLY A CA 1
ATOM 661 C C . GLY A 1 92 ? -7.075 -2.630 6.041 1.00 94.00 92 GLY A C 1
ATOM 662 O O . GLY A 1 92 ? -7.298 -3.524 5.219 1.00 94.00 92 GLY A O 1
ATOM 663 N N . TYR A 1 93 ? -6.525 -1.466 5.690 1.00 97.06 93 TYR A N 1
ATOM 664 C CA . TYR A 1 93 ? -6.148 -1.113 4.322 1.00 97.06 93 TYR A CA 1
ATOM 665 C C . TYR A 1 93 ? -4.809 -0.385 4.284 1.00 97.06 93 TYR A C 1
ATOM 667 O O . TYR A 1 93 ? -4.406 0.289 5.232 1.00 97.06 93 TYR A O 1
ATOM 675 N N . PHE A 1 94 ? -4.130 -0.469 3.147 1.00 98.12 94 PHE A N 1
ATOM 676 C CA . PHE A 1 94 ? -2.902 0.281 2.920 1.00 98.12 94 PHE A CA 1
ATOM 677 C C . PHE A 1 94 ? -2.687 0.572 1.442 1.00 98.12 94 PHE A C 1
ATOM 679 O O . PHE A 1 94 ? -3.231 -0.102 0.567 1.00 98.12 94 PHE A O 1
ATOM 686 N N . LEU A 1 95 ? -1.867 1.576 1.152 1.00 98.38 95 LEU A N 1
ATOM 687 C CA . LEU A 1 95 ? -1.344 1.800 -0.189 1.00 98.38 95 LEU A CA 1
ATOM 688 C C . LEU A 1 95 ? 0.176 1.749 -0.201 1.00 98.38 95 LEU A C 1
ATOM 690 O O . LEU A 1 95 ? 0.832 2.061 0.792 1.00 98.38 95 LEU A O 1
ATOM 694 N N . LEU A 1 96 ? 0.721 1.403 -1.361 1.00 97.94 96 LEU A N 1
ATOM 695 C CA . LEU A 1 96 ? 2.142 1.450 -1.672 1.00 97.94 96 LEU A CA 1
ATOM 696 C C . LEU A 1 96 ? 2.353 2.413 -2.838 1.00 97.94 96 LEU A C 1
ATOM 698 O O . LEU A 1 96 ? 1.688 2.291 -3.871 1.00 97.94 96 LEU A O 1
ATOM 702 N N . LYS A 1 97 ? 3.293 3.349 -2.690 1.00 96.00 97 LYS A N 1
ATOM 703 C CA . LYS A 1 97 ? 3.621 4.332 -3.726 1.00 96.00 97 LYS A CA 1
ATOM 704 C C . LYS A 1 97 ? 5.057 4.182 -4.210 1.00 96.00 97 LYS A C 1
ATOM 706 O O . LYS A 1 97 ? 5.995 4.187 -3.413 1.00 96.00 97 LYS A O 1
ATOM 711 N N . PHE A 1 98 ? 5.240 4.110 -5.524 1.00 94.69 98 PHE A N 1
ATOM 712 C CA . PHE A 1 98 ? 6.513 3.836 -6.183 1.00 94.69 98 PHE A CA 1
ATOM 713 C C . PHE A 1 98 ? 6.916 4.928 -7.174 1.00 94.69 98 PHE A C 1
ATOM 715 O O . PHE A 1 98 ? 6.093 5.519 -7.862 1.00 94.69 98 PHE A O 1
ATOM 722 N N . GLY A 1 99 ? 8.220 5.141 -7.330 1.00 92.56 99 GLY A N 1
ATOM 723 C CA . GLY A 1 99 ? 8.764 5.907 -8.446 1.00 92.56 99 GLY A CA 1
ATOM 724 C C . GLY A 1 99 ? 8.758 5.101 -9.749 1.00 92.56 99 GLY A C 1
ATOM 725 O O . GLY A 1 99 ? 9.521 4.142 -9.895 1.00 92.56 99 GLY A O 1
ATOM 726 N N . ILE A 1 100 ? 7.972 5.539 -10.736 1.00 91.25 100 ILE A N 1
ATOM 727 C CA . ILE A 1 100 ? 7.844 4.870 -12.048 1.00 91.25 100 ILE A CA 1
ATOM 728 C C . ILE A 1 100 ? 8.734 5.461 -13.156 1.00 91.25 100 ILE A C 1
ATOM 730 O O . ILE A 1 100 ? 8.688 5.028 -14.303 1.00 91.25 100 ILE A O 1
ATOM 734 N N . GLY A 1 101 ? 9.571 6.453 -12.838 1.00 89.00 101 GLY A N 1
ATOM 735 C CA . GLY A 1 101 ? 10.471 7.071 -13.815 1.00 89.00 101 GLY A CA 1
ATOM 736 C C . GLY A 1 101 ? 11.365 6.035 -14.510 1.00 89.00 101 GLY A C 1
ATOM 737 O O . GLY A 1 101 ? 12.047 5.246 -13.844 1.00 89.00 101 GLY A O 1
ATOM 738 N N . GLY A 1 102 ? 11.350 6.045 -15.847 1.00 85.81 102 GLY A N 1
ATOM 739 C CA . GLY A 1 102 ? 12.128 5.126 -16.681 1.00 85.81 102 GLY A CA 1
ATOM 740 C C . GLY A 1 102 ? 11.601 3.688 -16.727 1.00 85.81 102 GLY A C 1
ATOM 741 O O . GLY A 1 102 ? 12.345 2.802 -17.140 1.00 85.81 102 GLY A O 1
ATOM 742 N N . THR A 1 103 ? 10.362 3.435 -16.295 1.00 88.69 103 THR A N 1
ATOM 743 C CA . THR A 1 103 ? 9.702 2.123 -16.399 1.00 88.69 103 THR A CA 1
ATOM 744 C C . THR A 1 103 ? 8.521 2.177 -17.374 1.00 88.69 103 THR A C 1
ATOM 746 O O . THR A 1 103 ? 8.132 3.246 -17.843 1.00 88.69 103 THR A O 1
ATOM 749 N N . SER A 1 104 ? 7.952 1.015 -17.700 1.00 89.69 104 SER A N 1
ATOM 750 C CA . SER A 1 104 ? 6.704 0.898 -18.468 1.00 89.69 104 SER A CA 1
ATOM 751 C C . SER A 1 104 ? 5.454 0.843 -17.581 1.00 89.69 104 SER A C 1
ATOM 753 O O . SER A 1 104 ? 4.383 0.490 -18.074 1.00 89.69 104 SER A O 1
ATOM 755 N N . ALA A 1 105 ? 5.584 1.120 -16.278 1.00 92.62 105 ALA A N 1
ATOM 756 C CA . ALA A 1 105 ? 4.447 1.086 -15.370 1.00 92.62 105 ALA A CA 1
ATOM 757 C C . ALA A 1 105 ? 3.481 2.239 -15.669 1.00 92.62 105 ALA A C 1
ATOM 759 O O . ALA A 1 105 ? 3.889 3.360 -15.970 1.00 92.62 105 ALA A O 1
ATOM 760 N N . THR A 1 106 ? 2.190 1.945 -15.581 1.00 96.12 106 THR A N 1
ATOM 761 C CA . THR A 1 106 ? 1.094 2.885 -15.863 1.00 96.12 106 THR A CA 1
ATOM 762 C C . THR A 1 106 ? 0.480 3.476 -14.598 1.00 96.12 106 THR A C 1
ATOM 764 O O . THR A 1 106 ? -0.212 4.487 -14.679 1.00 96.12 106 THR A O 1
ATOM 767 N N . ALA A 1 107 ? 0.759 2.877 -13.440 1.00 96.94 107 ALA A N 1
ATOM 768 C CA . ALA A 1 107 ? 0.334 3.334 -12.126 1.00 96.94 107 ALA A CA 1
ATOM 769 C C . ALA A 1 107 ? 1.547 3.448 -11.200 1.00 96.94 107 ALA A C 1
ATOM 771 O O . ALA A 1 107 ? 2.479 2.646 -11.283 1.00 96.94 107 ALA A O 1
ATOM 772 N N . ASP A 1 108 ? 1.521 4.446 -10.321 1.00 96.19 108 ASP A N 1
ATOM 773 C CA . ASP A 1 108 ? 2.551 4.683 -9.309 1.00 96.19 108 ASP A CA 1
ATOM 774 C C . ASP A 1 108 ? 2.056 4.373 -7.892 1.00 96.19 108 ASP A C 1
ATOM 776 O O . ASP A 1 108 ? 2.862 4.251 -6.974 1.00 96.19 108 ASP A O 1
ATOM 780 N N . THR A 1 109 ? 0.742 4.230 -7.717 1.00 98.12 109 THR A N 1
ATOM 781 C CA . THR A 1 109 ? 0.080 4.033 -6.432 1.00 98.12 109 THR A CA 1
ATOM 782 C C . THR A 1 109 ? -0.803 2.793 -6.508 1.00 98.12 109 THR A C 1
ATOM 784 O O . THR A 1 109 ? -1.632 2.671 -7.411 1.00 98.12 109 THR A O 1
ATOM 787 N N . PHE A 1 110 ? -0.639 1.878 -5.558 1.00 98.44 110 PHE A N 1
ATOM 788 C CA . PHE A 1 110 ? -1.336 0.593 -5.508 1.00 98.44 110 PHE A CA 1
ATOM 789 C C . PHE A 1 110 ? -2.031 0.442 -4.161 1.00 98.44 110 PHE A C 1
ATOM 791 O O . PHE A 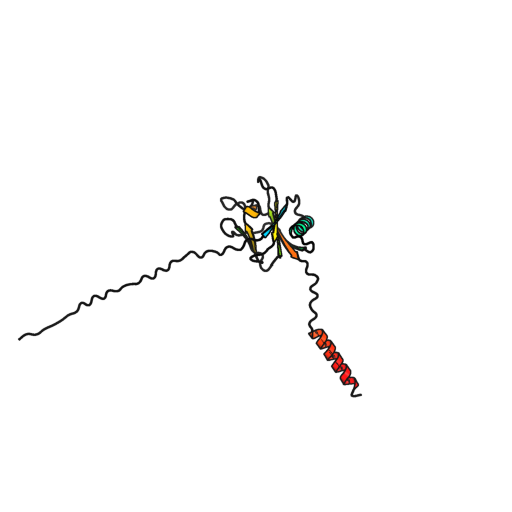1 110 ? -1.414 0.697 -3.131 1.00 98.44 110 PHE A O 1
ATOM 798 N N . PHE A 1 111 ? -3.296 0.035 -4.175 1.00 98.50 111 PHE A N 1
ATOM 799 C CA . PHE A 1 111 ? -4.168 -0.000 -3.003 1.00 98.50 111 PHE A CA 1
ATOM 800 C C . PHE A 1 111 ? -4.497 -1.444 -2.648 1.00 98.50 111 PHE A C 1
ATOM 802 O O . PHE A 1 111 ? -4.809 -2.244 -3.537 1.00 98.50 111 PHE A O 1
ATOM 809 N N . PHE A 1 112 ? -4.457 -1.763 -1.358 1.00 98.50 112 PHE A N 1
ATOM 810 C CA . PHE A 1 112 ? -4.587 -3.117 -0.842 1.00 98.50 112 PHE A CA 1
ATOM 811 C C . PHE A 1 112 ? -5.516 -3.181 0.370 1.00 98.50 112 PHE A C 1
ATOM 813 O O . PHE A 1 112 ? -5.609 -2.239 1.160 1.00 98.50 112 PHE A O 1
ATOM 820 N N . GLN A 1 113 ? -6.165 -4.332 0.520 1.00 97.31 113 GLN A N 1
ATOM 821 C CA . GLN A 1 113 ? -6.821 -4.764 1.745 1.00 97.31 113 GLN A CA 1
ATOM 822 C C . GLN A 1 113 ? -5.937 -5.801 2.436 1.00 97.31 113 GLN A C 1
ATOM 824 O O . GLN A 1 113 ? -5.588 -6.816 1.826 1.00 97.31 113 GLN A O 1
ATOM 829 N N . ASN A 1 114 ? -5.625 -5.549 3.703 1.00 94.88 114 ASN A N 1
ATOM 830 C CA . ASN A 1 114 ? -4.838 -6.445 4.537 1.00 94.88 114 ASN A CA 1
ATOM 831 C C . ASN A 1 114 ? -5.721 -7.608 5.017 1.00 94.88 114 ASN A C 1
ATOM 833 O O . ASN A 1 114 ? -6.754 -7.378 5.650 1.00 94.88 114 ASN A O 1
ATOM 837 N N . ILE A 1 115 ? -5.377 -8.847 4.657 1.00 89.81 115 ILE A N 1
ATOM 838 C CA . ILE A 1 115 ? -6.249 -10.021 4.884 1.00 89.81 115 ILE A CA 1
ATOM 839 C C . ILE A 1 115 ? -5.536 -11.238 5.476 1.00 89.81 115 ILE A C 1
ATOM 841 O O . ILE A 1 115 ? -6.207 -12.163 5.936 1.00 89.81 115 ILE A O 1
ATOM 845 N N . GLY A 1 116 ? -4.206 -11.281 5.409 1.00 80.25 116 GLY A N 1
ATOM 846 C CA . GLY A 1 116 ? -3.424 -12.453 5.792 1.00 80.25 116 GLY A CA 1
ATOM 847 C C . GLY A 1 116 ? -2.872 -12.338 7.204 1.00 80.25 116 GLY A C 1
ATOM 848 O O . GLY A 1 116 ? -3.431 -12.864 8.164 1.00 80.25 116 GLY A O 1
ATOM 849 N N . GLU A 1 117 ? -1.735 -11.662 7.302 1.00 87.31 117 GLU A N 1
ATOM 850 C CA . GLU A 1 117 ? -1.025 -11.405 8.548 1.00 87.31 117 GLU A CA 1
ATOM 851 C C . GLU A 1 117 ? -1.174 -9.919 8.861 1.00 87.31 117 GLU A C 1
ATOM 853 O O . GLU A 1 117 ? -0.431 -9.108 8.327 1.00 87.31 117 GLU A O 1
ATOM 858 N N . LEU A 1 118 ? -2.130 -9.550 9.721 1.00 89.00 118 LEU A N 1
ATOM 859 C CA . LEU A 1 118 ? -2.537 -8.146 9.889 1.00 89.00 118 LEU A CA 1
ATOM 860 C C . LEU A 1 118 ? -1.393 -7.214 10.324 1.00 89.00 118 LEU A C 1
ATOM 862 O O . LEU A 1 118 ? -1.431 -6.019 10.052 1.00 89.00 118 LEU A O 1
ATOM 866 N N . THR A 1 119 ? -0.338 -7.762 10.930 1.00 94.38 119 THR A N 1
ATOM 867 C CA . THR A 1 119 ? 0.871 -7.019 11.323 1.00 94.38 119 THR A CA 1
ATOM 868 C C . THR A 1 119 ? 1.913 -6.868 10.209 1.00 94.38 119 THR A C 1
ATOM 870 O O . THR A 1 119 ? 3.033 -6.403 10.453 1.00 94.38 119 THR A O 1
ATOM 873 N N . LYS A 1 120 ? 1.598 -7.315 8.992 1.00 95.44 120 LYS A N 1
ATOM 874 C CA . LYS A 1 120 ? 2.475 -7.302 7.824 1.00 95.44 120 LYS A CA 1
ATOM 875 C C . LYS A 1 120 ? 1.702 -6.744 6.635 1.00 95.44 120 LYS A C 1
ATOM 877 O O . LYS A 1 120 ? 0.572 -7.130 6.393 1.00 95.44 120 LYS A O 1
ATOM 882 N N . LEU A 1 121 ? 2.336 -5.859 5.873 1.00 96.69 121 LEU A N 1
ATOM 883 C CA . LEU A 1 121 ? 1.808 -5.413 4.582 1.00 96.69 121 LEU A CA 1
ATOM 884 C C . LEU A 1 121 ? 2.493 -6.245 3.510 1.00 96.69 121 LEU A C 1
ATOM 886 O O . LEU A 1 121 ? 3.689 -6.050 3.291 1.00 96.69 121 LEU A O 1
ATOM 890 N N . VAL A 1 122 ? 1.793 -7.193 2.897 1.00 96.44 122 VAL A N 1
ATOM 891 C CA . VAL A 1 122 ? 2.388 -8.236 2.051 1.00 96.44 122 VAL A CA 1
ATOM 892 C C . VAL A 1 122 ? 1.911 -8.086 0.613 1.00 96.44 122 VAL A C 1
ATOM 894 O O . VAL A 1 122 ? 0.715 -8.059 0.349 1.00 96.44 122 VAL A O 1
ATOM 897 N N . TRP A 1 123 ? 2.827 -8.044 -0.352 1.00 96.00 123 TRP A N 1
ATOM 898 C CA . TRP A 1 123 ? 2.468 -7.949 -1.770 1.00 96.00 123 TRP A CA 1
ATOM 899 C C . TRP A 1 123 ? 3.406 -8.764 -2.657 1.00 96.00 123 TRP A C 1
ATOM 901 O O . TRP A 1 123 ? 4.561 -9.012 -2.309 1.00 96.00 123 TRP A O 1
ATOM 911 N N . ASP A 1 124 ? 2.922 -9.110 -3.846 1.00 94.50 124 ASP A N 1
ATOM 912 C CA . ASP A 1 124 ? 3.724 -9.706 -4.913 1.00 94.50 124 ASP A CA 1
ATOM 913 C C . ASP A 1 124 ? 4.157 -8.675 -5.958 1.00 94.50 124 ASP A C 1
ATOM 915 O O . ASP A 1 124 ? 3.467 -7.692 -6.247 1.00 94.50 124 ASP A O 1
ATOM 919 N N . ASN A 1 125 ? 5.280 -8.957 -6.619 1.00 93.06 125 ASN A N 1
ATOM 920 C CA . ASN A 1 125 ? 5.822 -8.154 -7.713 1.00 93.06 125 ASN A CA 1
ATOM 921 C C . ASN A 1 125 ? 4.778 -7.885 -8.810 1.00 93.06 125 ASN A C 1
ATOM 923 O O . ASN A 1 125 ? 4.696 -6.771 -9.326 1.00 93.06 125 ASN A O 1
ATOM 927 N N . SER A 1 126 ? 3.948 -8.875 -9.148 1.00 93.94 126 SER A N 1
ATOM 928 C CA . SER A 1 126 ? 2.934 -8.752 -10.203 1.00 93.94 126 SER A CA 1
ATOM 929 C C . SER A 1 126 ? 1.817 -7.763 -9.846 1.00 93.94 126 SER A C 1
ATOM 931 O O . SER A 1 126 ? 1.314 -7.063 -10.728 1.00 93.94 126 SER A O 1
ATOM 933 N N . GLN A 1 127 ? 1.472 -7.632 -8.559 1.00 96.69 127 GLN A N 1
ATOM 934 C CA . GLN A 1 127 ? 0.454 -6.691 -8.081 1.00 96.69 127 GLN A CA 1
ATOM 935 C C . GLN A 1 127 ? 0.897 -5.234 -8.249 1.00 96.69 127 GLN A C 1
ATOM 937 O O . GLN A 1 127 ? 0.057 -4.360 -8.461 1.00 96.69 127 GLN A O 1
ATOM 942 N N . VAL A 1 128 ? 2.204 -4.974 -8.234 1.00 95.44 128 VAL A N 1
ATOM 943 C CA . VAL A 1 128 ? 2.797 -3.635 -8.382 1.00 95.44 128 VAL A CA 1
ATOM 944 C C . VAL A 1 128 ? 3.473 -3.448 -9.744 1.00 95.44 128 VAL A C 1
ATOM 946 O O . VAL A 1 128 ? 4.485 -2.763 -9.860 1.00 95.44 128 VAL A O 1
ATOM 949 N N . GLN A 1 129 ? 2.946 -4.092 -10.792 1.00 94.56 129 GLN A N 1
ATOM 950 C CA . GLN A 1 129 ? 3.450 -3.993 -12.174 1.00 94.56 129 GLN A CA 1
ATOM 951 C C . GLN A 1 129 ? 4.957 -4.293 -12.304 1.00 94.56 129 GLN A C 1
ATOM 953 O O . GLN A 1 129 ? 5.661 -3.709 -13.127 1.00 94.56 129 GLN A O 1
ATOM 958 N N . ASN A 1 130 ? 5.458 -5.215 -11.480 1.00 91.94 130 ASN A N 1
ATOM 959 C CA . ASN A 1 130 ? 6.861 -5.609 -11.378 1.00 91.94 130 ASN A CA 1
ATOM 960 C C . ASN A 1 130 ? 7.819 -4.471 -10.983 1.00 91.94 130 ASN A C 1
ATOM 962 O O . ASN A 1 130 ? 9.027 -4.599 -11.174 1.00 91.94 130 ASN A O 1
ATOM 966 N N . LEU A 1 131 ? 7.321 -3.390 -10.370 1.00 91.38 131 LEU A N 1
ATOM 967 C CA . LEU A 1 131 ? 8.147 -2.275 -9.885 1.00 91.38 131 LEU A CA 1
ATOM 968 C C . LEU A 1 131 ? 9.127 -2.676 -8.776 1.00 91.38 131 LEU A C 1
ATOM 970 O O . LEU A 1 131 ? 10.094 -1.957 -8.541 1.00 91.38 131 LEU A O 1
ATOM 974 N N . THR A 1 132 ? 8.904 -3.824 -8.136 1.00 89.50 132 THR A N 1
ATOM 975 C CA . THR A 1 132 ? 9.776 -4.423 -7.117 1.00 89.50 132 THR A CA 1
ATOM 976 C C . THR A 1 132 ? 10.608 -5.602 -7.634 1.00 89.50 132 THR A C 1
ATOM 978 O O . THR A 1 132 ? 11.510 -6.057 -6.933 1.00 89.50 132 THR A O 1
ATOM 981 N N . SER A 1 133 ? 10.378 -6.070 -8.870 1.00 76.31 133 SER A N 1
ATOM 982 C CA . SER A 1 133 ? 11.142 -7.168 -9.478 1.00 76.31 133 SER A CA 1
ATOM 983 C C . SER A 1 133 ? 12.361 -6.634 -10.220 1.00 76.31 133 SER A C 1
ATOM 985 O O . SER A 1 133 ? 12.236 -5.823 -11.135 1.00 76.31 133 SER A O 1
ATOM 987 N N . GLY A 1 134 ? 13.555 -7.083 -9.840 1.00 60.28 134 GLY A N 1
ATOM 988 C CA . GLY A 1 134 ? 14.803 -6.815 -10.548 1.00 60.28 134 GLY A CA 1
ATOM 989 C C . GLY A 1 134 ? 15.844 -7.867 -10.193 1.00 60.28 134 GLY A C 1
ATOM 990 O O . GLY A 1 134 ? 16.024 -8.193 -9.021 1.00 60.28 134 GLY A O 1
ATOM 991 N N . VAL A 1 135 ? 16.536 -8.408 -11.197 1.00 42.88 135 VAL A N 1
ATOM 992 C CA . VAL A 1 135 ? 17.690 -9.292 -10.980 1.00 42.88 135 VAL A CA 1
ATOM 993 C C . VAL A 1 135 ? 18.764 -8.506 -10.220 1.00 42.88 135 VAL A C 1
ATOM 995 O O . VAL A 1 135 ? 19.351 -7.575 -10.761 1.00 42.88 135 VAL A O 1
ATOM 998 N N . GLY A 1 136 ? 18.987 -8.872 -8.955 1.00 45.19 136 GLY A N 1
ATOM 999 C CA . GLY A 1 136 ? 19.970 -8.247 -8.068 1.00 45.19 136 GLY A CA 1
ATOM 1000 C C . GLY A 1 136 ? 19.443 -7.031 -7.299 1.00 45.19 136 GLY A C 1
ATOM 1001 O O . GLY A 1 136 ? 19.744 -5.908 -7.667 1.00 45.19 136 GLY A O 1
ATOM 1002 N N . ASN A 1 137 ? 18.710 -7.262 -6.202 1.00 44.09 137 ASN A N 1
ATOM 1003 C CA . ASN A 1 137 ? 18.571 -6.388 -5.016 1.00 44.09 137 ASN A CA 1
ATOM 1004 C C . ASN A 1 137 ? 18.207 -4.885 -5.176 1.00 44.09 137 ASN A C 1
ATOM 1006 O O . ASN A 1 137 ? 18.305 -4.154 -4.194 1.00 44.09 137 ASN A O 1
ATOM 1010 N N . LEU A 1 138 ? 17.791 -4.385 -6.348 1.00 51.75 138 LEU A N 1
ATOM 1011 C CA . LEU A 1 138 ? 17.821 -2.932 -6.619 1.00 51.75 138 LEU A CA 1
ATOM 1012 C C . LEU A 1 138 ? 16.483 -2.245 -6.952 1.00 51.75 138 LEU A C 1
ATOM 1014 O O . LEU A 1 138 ? 16.478 -1.026 -7.106 1.00 51.75 138 LEU A O 1
ATOM 1018 N N . ASN A 1 139 ? 15.344 -2.948 -7.013 1.00 67.94 139 ASN A N 1
ATOM 1019 C CA . ASN A 1 139 ? 14.067 -2.309 -7.385 1.00 67.94 139 ASN A CA 1
ATOM 1020 C C . ASN A 1 139 ? 13.146 -1.947 -6.210 1.00 67.94 139 ASN A C 1
ATOM 1022 O O . ASN A 1 139 ? 12.313 -1.053 -6.355 1.00 67.94 139 ASN A O 1
ATOM 1026 N N . ILE A 1 140 ? 13.365 -2.501 -5.011 1.00 84.88 140 ILE A N 1
ATOM 1027 C CA . ILE A 1 140 ? 12.634 -2.059 -3.813 1.00 84.88 140 ILE A CA 1
ATOM 1028 C C . ILE A 1 140 ? 12.899 -0.586 -3.465 1.00 84.88 140 ILE A C 1
ATOM 1030 O O . ILE A 1 140 ? 12.022 0.086 -2.938 1.00 84.88 140 ILE A O 1
ATOM 1034 N N . GLY A 1 141 ? 14.061 -0.041 -3.847 1.00 83.75 141 GLY A N 1
ATOM 1035 C CA . GLY A 1 141 ? 14.407 1.370 -3.633 1.00 83.75 141 GLY A CA 1
ATOM 1036 C C . GLY A 1 141 ? 13.496 2.370 -4.359 1.00 83.75 141 GLY A C 1
ATOM 1037 O O . GLY A 1 141 ? 13.593 3.569 -4.117 1.00 83.75 141 GLY A O 1
ATOM 1038 N N . ARG A 1 142 ? 12.603 1.900 -5.241 1.00 90.38 142 ARG A N 1
ATOM 1039 C CA . ARG A 1 142 ? 11.559 2.728 -5.859 1.00 90.38 142 ARG A CA 1
ATOM 1040 C C . ARG A 1 142 ? 10.366 2.953 -4.941 1.00 90.38 142 ARG A C 1
ATOM 1042 O O . ARG A 1 142 ? 9.600 3.872 -5.213 1.00 90.38 142 ARG A O 1
ATOM 1049 N N . LEU A 1 143 ? 10.194 2.140 -3.899 1.00 93.75 143 LEU A N 1
ATOM 1050 C CA . LEU A 1 143 ? 9.143 2.312 -2.906 1.00 93.75 143 LEU A CA 1
ATOM 1051 C C . LEU A 1 143 ? 9.390 3.615 -2.139 1.00 93.75 143 LEU A C 1
ATOM 1053 O O . LEU A 1 143 ? 10.311 3.728 -1.335 1.00 93.75 143 LEU A O 1
ATOM 1057 N N . SER A 1 144 ? 8.571 4.620 -2.430 1.00 94.00 144 SER A N 1
ATOM 1058 C CA . SER A 1 144 ? 8.691 5.957 -1.858 1.00 94.00 144 SER A CA 1
ATOM 1059 C C . SER A 1 144 ? 8.106 6.007 -0.454 1.00 94.00 144 SER A C 1
ATOM 1061 O O . SER A 1 144 ? 8.724 6.566 0.452 1.00 94.00 144 SER A O 1
ATOM 1063 N N . HIS A 1 145 ? 6.906 5.459 -0.287 1.00 96.25 145 HIS A N 1
ATOM 1064 C CA . HIS A 1 145 ? 6.205 5.413 0.986 1.00 96.25 145 HIS A CA 1
ATOM 1065 C C . HIS A 1 145 ? 5.062 4.404 0.942 1.00 96.25 145 HIS A C 1
ATOM 1067 O O . HIS A 1 145 ? 4.636 3.966 -0.131 1.00 96.25 145 HIS A O 1
ATOM 1073 N N . TYR A 1 146 ? 4.556 4.084 2.127 1.00 97.31 146 TYR A N 1
ATOM 1074 C CA . TYR A 1 146 ? 3.252 3.465 2.299 1.00 97.31 146 TYR A CA 1
ATOM 1075 C C . TYR A 1 146 ? 2.376 4.340 3.192 1.00 97.31 146 TYR A C 1
ATOM 1077 O O . TYR A 1 146 ? 2.881 5.174 3.955 1.00 97.31 146 TYR A O 1
ATOM 1085 N N . VAL A 1 147 ? 1.068 4.135 3.083 1.00 97.56 147 VAL A N 1
ATOM 1086 C CA . VAL A 1 147 ? 0.073 4.756 3.959 1.00 97.56 147 VAL A CA 1
ATOM 1087 C C . VAL A 1 147 ? -0.876 3.680 4.455 1.00 97.56 147 VAL A C 1
ATOM 1089 O O . VAL A 1 147 ? -1.281 2.831 3.663 1.00 97.56 147 VAL A O 1
ATOM 1092 N N . THR A 1 148 ? -1.216 3.708 5.738 1.00 96.94 148 THR A N 1
ATOM 1093 C CA . THR A 1 148 ? -2.204 2.815 6.346 1.00 96.94 148 THR A CA 1
ATOM 1094 C C . THR A 1 148 ? -3.510 3.548 6.601 1.00 96.94 148 THR A C 1
ATOM 1096 O O . THR A 1 148 ? -3.538 4.757 6.857 1.00 96.94 148 THR A O 1
ATOM 1099 N N . TYR A 1 149 ? -4.603 2.800 6.520 1.00 95.75 149 TYR A N 1
ATOM 1100 C CA . TYR A 1 149 ? -5.943 3.306 6.737 1.00 95.75 149 TYR A CA 1
ATOM 1101 C C . TYR A 1 149 ? -6.748 2.319 7.555 1.00 95.75 149 TYR A C 1
ATOM 1103 O O . TYR A 1 149 ? -6.739 1.115 7.284 1.00 95.75 149 TYR A O 1
ATOM 1111 N N . ASP A 1 150 ? -7.533 2.873 8.466 1.00 92.38 150 ASP A N 1
ATOM 1112 C CA . ASP A 1 150 ? -8.488 2.117 9.251 1.00 92.38 150 ASP A CA 1
ATOM 1113 C C . ASP A 1 150 ? -9.883 2.714 9.130 1.00 92.38 150 ASP A C 1
ATOM 1115 O O . ASP A 1 150 ? -10.040 3.922 8.899 1.00 92.38 150 ASP A O 1
ATOM 1119 N N . PRO A 1 151 ? -10.929 1.885 9.284 1.00 87.25 151 PRO A N 1
ATOM 1120 C CA . PRO A 1 151 ? -12.266 2.396 9.484 1.00 87.25 151 PRO A CA 1
ATOM 1121 C C . PRO A 1 151 ? -12.255 3.386 10.642 1.00 87.25 151 PRO A C 1
ATOM 1123 O O . PRO A 1 151 ? -11.757 3.091 11.730 1.00 87.25 151 PRO A O 1
ATOM 1126 N N . LYS A 1 152 ? -12.861 4.553 10.435 1.00 83.06 152 LYS A N 1
ATOM 1127 C CA . LYS A 1 152 ? -13.182 5.438 11.544 1.00 83.06 152 LYS A CA 1
ATOM 1128 C C . LYS A 1 152 ? -14.088 4.655 12.479 1.00 83.06 152 LYS A C 1
ATOM 1130 O O . LYS A 1 152 ? -15.253 4.413 12.149 1.00 83.06 152 LYS A O 1
ATOM 1135 N N . ASN A 1 153 ? -13.564 4.269 13.637 1.00 70.50 153 ASN A N 1
ATOM 1136 C CA . ASN A 1 153 ? -14.420 3.788 14.701 1.00 70.50 153 ASN A CA 1
ATOM 1137 C C . ASN A 1 153 ? -15.415 4.921 14.990 1.00 70.50 153 ASN A C 1
ATOM 1139 O O . ASN A 1 153 ? -14.975 6.038 15.290 1.00 70.50 153 ASN A O 1
ATOM 1143 N N . PRO A 1 154 ? -16.739 4.701 14.853 1.00 54.31 154 PRO A N 1
ATOM 1144 C CA . PRO A 1 154 ? -17.678 5.609 15.489 1.00 54.31 154 PRO A CA 1
ATOM 1145 C C . PRO A 1 154 ? -17.281 5.568 16.953 1.00 54.31 154 PRO A C 1
ATOM 1147 O O . PRO A 1 154 ? -17.172 4.455 17.468 1.00 54.31 154 PRO A O 1
ATOM 1150 N N . ASP A 1 155 ? -16.945 6.727 17.535 1.00 53.41 155 ASP A N 1
ATOM 1151 C CA . ASP A 1 155 ? -16.457 6.873 18.906 1.00 53.41 155 ASP A CA 1
ATOM 1152 C C . ASP A 1 155 ? -16.861 5.657 19.727 1.00 53.41 155 ASP A C 1
ATOM 1154 O O . ASP A 1 155 ? -18.052 5.462 19.999 1.00 53.41 155 ASP A O 1
ATOM 1158 N N . THR A 1 156 ? -15.904 4.781 20.045 1.00 46.72 156 THR A N 1
ATOM 1159 C CA . THR A 1 156 ? -16.130 3.769 21.066 1.00 46.72 156 THR A CA 1
ATOM 1160 C C . THR A 1 156 ? -16.258 4.574 22.343 1.00 46.72 156 THR A C 1
ATOM 1162 O O . THR A 1 156 ? -15.286 4.738 23.080 1.00 46.72 156 THR A O 1
ATOM 1165 N N . GLY A 1 157 ? -17.437 5.169 22.548 1.00 45.25 157 GLY A N 1
ATOM 1166 C CA . GLY A 1 157 ? -17.879 5.691 23.814 1.00 45.25 157 G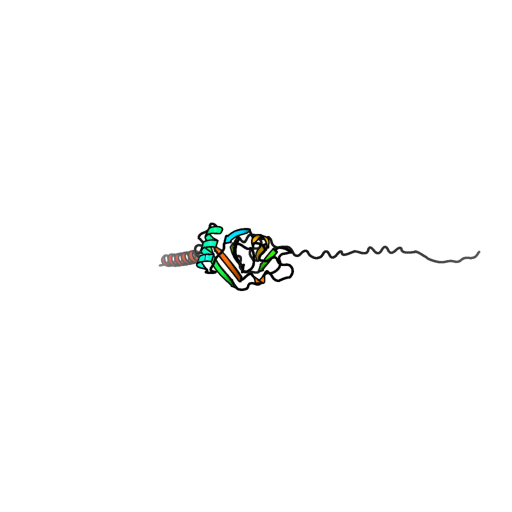LY A CA 1
ATOM 1167 C C . GLY A 1 157 ? -17.610 4.543 24.747 1.00 45.25 157 GLY A C 1
ATOM 1168 O O . GLY A 1 157 ? -18.235 3.489 24.617 1.00 45.25 157 GLY A O 1
ATOM 1169 N N . VAL A 1 158 ? -16.545 4.700 25.533 1.00 63.22 158 VAL A N 1
ATOM 1170 C CA . VAL A 1 158 ? -16.082 3.703 26.484 1.00 63.22 158 VAL A CA 1
ATOM 1171 C C . VAL A 1 158 ? -17.349 3.223 27.167 1.00 63.22 158 VAL A C 1
ATOM 1173 O O . VAL A 1 158 ? -18.024 4.079 27.745 1.00 63.22 158 VAL A O 1
ATOM 1176 N N . PRO A 1 159 ? -17.746 1.940 27.029 1.00 60.31 159 PRO A N 1
ATOM 1177 C CA . PRO A 1 159 ? -18.950 1.466 27.678 1.00 60.31 159 PRO A CA 1
ATOM 1178 C C . PRO A 1 159 ? -18.791 1.821 29.143 1.00 60.31 159 PRO A C 1
ATOM 1180 O O . PRO A 1 159 ? -17.866 1.319 29.788 1.00 60.31 159 PRO A O 1
ATOM 1183 N N . GLU A 1 160 ? -19.591 2.777 29.623 1.00 66.12 160 GLU A N 1
ATOM 1184 C CA . GLU A 1 160 ? -19.460 3.248 30.991 1.00 66.12 160 GLU A CA 1
ATOM 1185 C C . GLU A 1 160 ? -19.550 2.001 31.864 1.00 66.12 160 GLU A C 1
ATOM 1187 O O . GLU A 1 160 ? -20.542 1.265 31.767 1.00 66.12 160 GLU A O 1
ATOM 1192 N N . PRO A 1 161 ? -18.500 1.681 32.641 1.00 66.75 161 PRO A N 1
ATOM 1193 C CA . PRO A 1 161 ? -18.492 0.444 33.386 1.00 66.75 161 PRO A CA 1
ATOM 1194 C C . PRO A 1 161 ? -19.753 0.406 34.240 1.00 66.75 161 PRO A C 1
ATOM 1196 O O . PRO A 1 161 ? -20.046 1.366 34.953 1.00 66.75 161 PRO A O 1
ATOM 1199 N N . ALA A 1 162 ? -20.498 -0.701 34.202 1.00 72.38 162 ALA A N 1
ATOM 1200 C CA . ALA A 1 162 ? -21.707 -0.878 35.011 1.00 72.38 162 ALA A CA 1
ATOM 1201 C C . ALA A 1 162 ? -21.462 -0.618 36.516 1.00 72.38 162 ALA A C 1
ATOM 1203 O O . ALA A 1 162 ? -22.401 -0.407 37.281 1.00 72.38 162 ALA A O 1
ATOM 1204 N N . THR A 1 163 ? -20.196 -0.582 36.947 1.00 70.00 163 THR A N 1
ATOM 1205 C CA . THR A 1 163 ? -19.764 -0.132 38.269 1.00 70.00 163 THR A CA 1
ATOM 1206 C C . THR A 1 163 ? -20.136 1.322 38.572 1.00 70.00 163 THR A C 1
ATOM 1208 O O . THR A 1 163 ? -20.477 1.589 39.717 1.00 70.00 163 THR A O 1
ATOM 1211 N N . LEU A 1 164 ? -20.162 2.252 37.608 1.0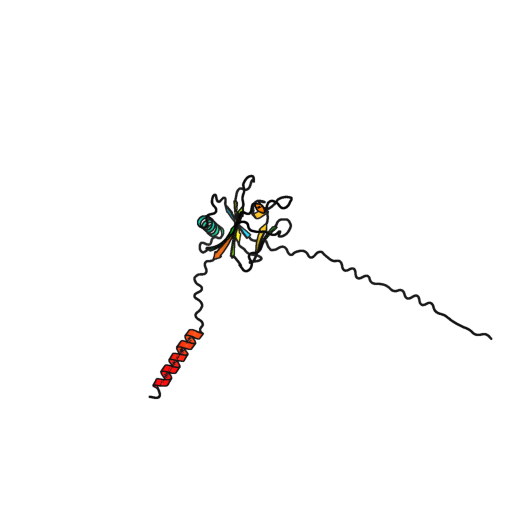0 75.44 164 LEU A N 1
ATOM 1212 C CA . LEU A 1 164 ? -20.634 3.628 37.834 1.00 75.44 164 LEU A CA 1
ATOM 1213 C C . LEU A 1 164 ? -22.134 3.662 38.141 1.00 75.44 164 LEU A C 1
ATOM 1215 O O . LEU A 1 164 ? -22.554 4.302 39.107 1.00 75.44 164 LEU A O 1
ATOM 1219 N N . ALA A 1 165 ? -22.933 2.896 37.394 1.00 76.94 165 ALA A N 1
ATOM 1220 C CA . ALA A 1 165 ? -24.352 2.715 37.691 1.00 76.94 165 ALA A CA 1
ATOM 1221 C C . ALA A 1 165 ? -24.561 2.041 39.062 1.00 76.94 165 ALA A C 1
ATOM 1223 O O . ALA A 1 165 ? -25.429 2.451 39.833 1.00 76.94 165 ALA A O 1
ATOM 1224 N N . LEU A 1 166 ? -23.729 1.053 39.409 1.00 78.69 166 LEU A N 1
ATOM 1225 C CA . LEU A 1 166 ? -23.794 0.347 40.691 1.00 78.69 166 LEU A CA 1
ATOM 1226 C C . LEU A 1 166 ? -23.366 1.227 41.877 1.00 78.69 166 LEU A C 1
ATOM 1228 O O . LEU A 1 166 ? -23.980 1.157 42.939 1.00 78.69 166 LEU A O 1
ATOM 1232 N N . ILE A 1 167 ? -22.361 2.089 41.703 1.00 81.38 167 ILE A N 1
ATOM 1233 C CA . ILE A 1 167 ? -21.940 3.087 42.697 1.00 81.38 167 ILE A CA 1
ATOM 1234 C C . ILE A 1 167 ? -23.051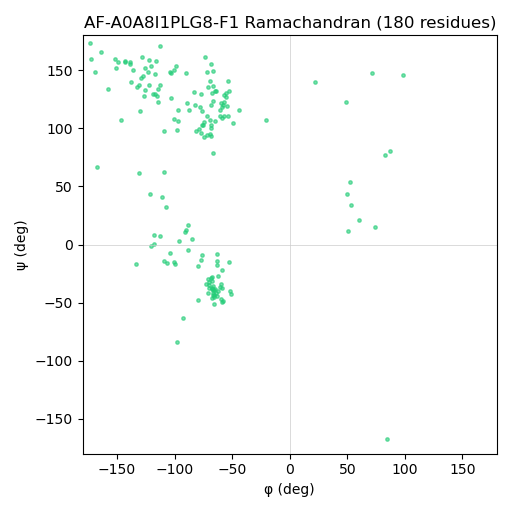 4.124 42.895 1.00 81.38 167 ILE A C 1
ATOM 1236 O O . ILE A 1 167 ? -23.391 4.442 44.036 1.00 81.38 167 ILE A O 1
ATOM 1240 N N . GLY A 1 168 ? -23.673 4.596 41.809 1.00 80.44 168 GLY A N 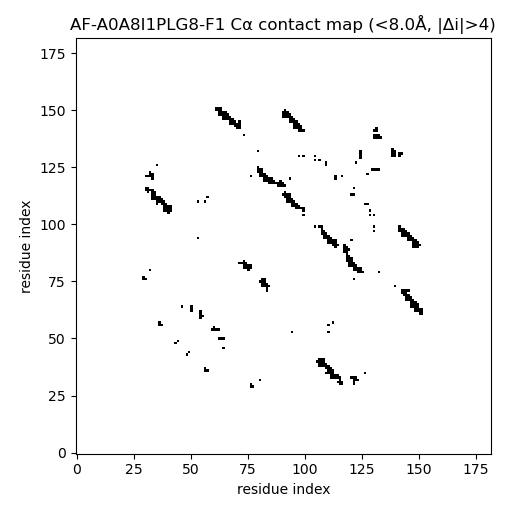1
ATOM 1241 C CA . GLY A 1 168 ? -24.822 5.503 41.868 1.00 80.44 168 GLY A CA 1
ATOM 1242 C C . GLY A 1 168 ? -26.013 4.899 42.621 1.00 80.44 168 GLY A C 1
ATOM 1243 O O . GLY A 1 168 ? -26.567 5.528 43.525 1.00 80.44 168 GLY A O 1
ATOM 1244 N N . LEU A 1 169 ? -26.364 3.646 42.319 1.00 80.19 169 LEU A N 1
ATOM 1245 C CA . LEU A 1 169 ? -27.435 2.918 43.008 1.00 80.19 169 LEU A CA 1
ATOM 1246 C C . LEU A 1 169 ? -27.090 2.598 44.470 1.00 80.19 169 LEU A C 1
ATOM 1248 O O . LEU A 1 169 ? -27.950 2.722 45.343 1.00 80.19 169 LEU A O 1
ATOM 1252 N N . GLY A 1 170 ? -25.837 2.244 44.762 1.00 80.94 170 GLY A N 1
ATOM 1253 C CA . GLY A 1 170 ? -25.358 1.993 46.122 1.00 80.94 170 GLY A CA 1
ATOM 1254 C C . GLY A 1 170 ? -25.440 3.239 47.007 1.00 80.94 170 GLY A C 1
ATOM 1255 O O . GLY A 1 170 ? -25.944 3.174 48.129 1.00 80.94 170 GLY A O 1
ATOM 1256 N N . LEU A 1 171 ? -25.033 4.399 46.486 1.00 80.44 171 LEU A N 1
ATOM 1257 C CA . LEU A 1 171 ? -25.143 5.680 47.189 1.00 80.44 171 LEU A CA 1
ATOM 1258 C C . LEU A 1 171 ? -26.604 6.112 47.381 1.00 80.44 171 LEU A C 1
ATOM 1260 O O . LEU A 1 171 ? -26.967 6.588 48.459 1.00 80.44 171 LEU A O 1
ATOM 1264 N N . ALA A 1 172 ? -27.466 5.889 46.386 1.00 81.00 172 ALA A N 1
ATOM 1265 C CA . ALA A 1 172 ? -28.898 6.162 46.501 1.00 81.00 172 ALA A CA 1
ATOM 1266 C C . ALA A 1 172 ? -29.576 5.281 47.570 1.00 81.00 172 ALA A C 1
ATOM 1268 O O . ALA A 1 172 ? -30.359 5.782 48.383 1.00 81.00 172 ALA A O 1
ATOM 1269 N N . ALA A 1 173 ? -29.232 3.991 47.635 1.00 78.69 173 ALA A N 1
ATOM 1270 C CA . ALA A 1 173 ? -29.742 3.066 48.648 1.00 78.69 173 ALA A CA 1
ATOM 1271 C C . ALA A 1 173 ? -29.273 3.434 50.072 1.00 78.69 173 ALA A C 1
ATOM 1273 O O . ALA A 1 173 ? -30.057 3.388 51.028 1.00 78.69 173 ALA A O 1
ATOM 1274 N N . LEU A 1 174 ? -28.019 3.871 50.225 1.00 78.12 174 LEU A N 1
ATOM 1275 C CA . LEU A 1 174 ? -27.483 4.363 51.501 1.00 78.12 174 LEU A CA 1
ATOM 1276 C C . LEU A 1 174 ? -28.141 5.685 51.936 1.00 78.12 174 LEU A C 1
ATOM 1278 O O . LEU A 1 174 ? -28.441 5.878 53.116 1.00 78.12 174 LEU A O 1
ATOM 1282 N N . GLY A 1 175 ? -28.446 6.578 50.992 1.00 77.81 175 GLY A N 1
ATOM 1283 C CA . GLY A 1 175 ? -29.192 7.810 51.266 1.00 77.81 175 GLY A CA 1
ATOM 1284 C C . GLY A 1 175 ? -30.644 7.555 51.696 1.00 77.81 175 GLY A C 1
ATOM 1285 O O . GLY A 1 175 ? -31.135 8.177 52.641 1.00 77.81 175 GLY A O 1
ATOM 1286 N N . ALA A 1 176 ? -31.325 6.607 51.047 1.00 74.44 176 ALA A N 1
ATOM 1287 C CA . ALA A 1 176 ? -32.715 6.256 51.344 1.00 74.44 176 ALA A CA 1
ATOM 1288 C C . ALA A 1 176 ? -32.881 5.538 52.696 1.00 74.44 176 ALA A C 1
ATOM 1290 O O . ALA A 1 176 ? -33.864 5.761 53.405 1.00 74.44 176 ALA A O 1
ATOM 1291 N N . THR A 1 177 ? -31.911 4.711 53.093 1.00 73.50 177 THR A N 1
ATOM 1292 C CA . THR A 1 177 ? -31.946 3.998 54.383 1.00 73.50 177 THR A CA 1
ATOM 1293 C C . THR A 1 177 ? -31.726 4.923 55.582 1.00 73.50 177 THR A C 1
ATOM 1295 O O . THR A 1 177 ? -32.314 4.691 56.639 1.00 73.50 177 THR A O 1
ATOM 1298 N N . ARG A 1 178 ? -30.977 6.024 55.423 1.00 64.69 178 ARG A N 1
ATOM 1299 C CA . ARG A 1 178 ? -30.770 7.022 56.488 1.00 64.69 178 ARG A CA 1
ATOM 1300 C C . ARG A 1 178 ? -32.036 7.821 56.829 1.00 64.69 178 ARG A C 1
ATOM 1302 O O . ARG A 1 178 ? -32.204 8.202 57.982 1.00 64.69 178 ARG A O 1
ATOM 1309 N N . ARG A 1 179 ? -32.953 8.020 55.872 1.00 60.75 179 ARG A N 1
ATOM 1310 C CA . ARG A 1 179 ? -34.226 8.743 56.093 1.00 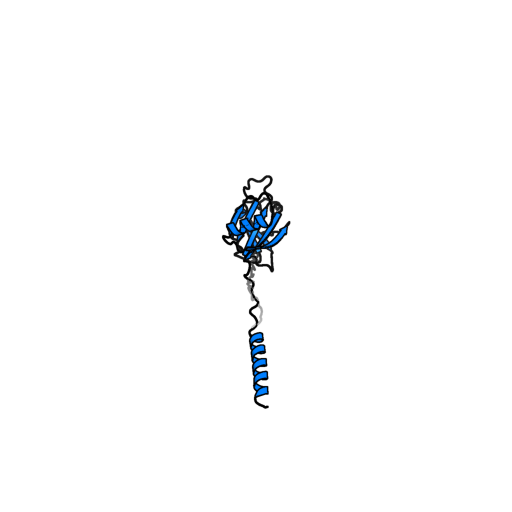60.75 179 ARG A CA 1
ATOM 1311 C C . ARG A 1 179 ? -35.306 7.932 56.815 1.00 60.75 179 ARG A C 1
ATOM 1313 O O . ARG A 1 179 ? -36.286 8.517 57.239 1.00 60.75 179 ARG A O 1
ATOM 1320 N N . ARG A 1 180 ? -35.153 6.609 56.957 1.00 57.97 180 ARG A N 1
ATOM 1321 C CA . ARG A 1 180 ? -36.125 5.757 57.678 1.00 57.97 180 ARG A CA 1
ATOM 1322 C C . ARG A 1 180 ? -35.857 5.630 59.182 1.00 57.97 180 ARG A C 1
ATOM 1324 O O . ARG A 1 180 ? -36.619 4.957 59.866 1.00 57.97 180 ARG A O 1
ATOM 1331 N N . LYS A 1 181 ? -34.757 6.200 59.683 1.00 53.97 181 LYS A N 1
ATOM 1332 C CA . LYS A 1 181 ? -34.367 6.149 61.105 1.00 53.97 181 LYS A CA 1
ATOM 1333 C C . LYS A 1 181 ? -34.430 7.510 61.818 1.00 53.97 181 LYS A C 1
ATOM 1335 O O . LYS A 1 181 ? -33.984 7.595 62.959 1.00 53.97 181 LYS A O 1
ATOM 1340 N N . GLN A 1 182 ? -34.956 8.542 61.160 1.00 49.75 182 GLN A N 1
ATOM 1341 C CA . GLN A 1 182 ? -35.443 9.770 61.801 1.00 49.75 182 GLN A CA 1
ATOM 1342 C C . GLN A 1 182 ? -36.964 9.773 61.726 1.00 49.75 182 GLN A C 1
ATOM 1344 O O . GLN A 1 182 ? -37.576 10.302 62.673 1.00 49.75 182 GLN A O 1
#

Sequence (182 aa):
MNKITFSKGIAALAVSAALSLSFAPAAHATFIVDTKIGEALLGNSGDATELANMETFANNSNLIQDLKITSPVAVANGPDGWYIDVAPTEPGYFLLKFGIGGTSATADTFFFQNIGELTKLVWDNSQVQNLTSGVGNLNIGRLSHYVTYDPKNPDTGVPEPATLALIGLGLAALGATRRRKQ

Solvent-accessible surface area (backbone atoms only — not comparable to full-atom values): 11103 Å² total; per-residue (Å²): 139,86,88,91,82,91,80,89,80,85,82,78,82,80,81,79,81,78,80,78,79,77,80,70,78,80,76,77,83,62,73,53,64,33,46,75,56,44,69,40,67,62,97,64,92,47,67,71,62,54,49,56,49,48,24,61,51,67,72,38,92,52,62,38,82,73,48,74,46,68,67,64,77,70,43,77,37,63,98,58,26,34,30,31,84,48,67,92,46,62,46,52,27,36,36,45,30,41,65,47,83,96,57,91,54,82,49,32,33,38,32,33,39,48,75,57,50,50,39,39,55,30,41,43,22,74,80,55,67,38,55,55,58,51,95,73,93,62,25,59,79,31,43,47,30,41,37,33,25,34,70,58,70,73,77,76,67,70,75,74,58,67,61,59,59,47,51,53,51,51,51,51,52,55,56,58,57,58,66,75,78,113

Foldseek 3Di:
DDDDDDDDDDDDDDDPPPPPPDPDPPPDQQWDAFDWQDFAADPDPDPVVLLVVQCVSVVHPQKDWDDKDFPFDWDDRPDFKIKGFQPPAQFQKKKWAFDQPPHPDPGRIIITGDDTPSRMNMHGCVSRVNQVDDDPDPRCSRGGMMIGMHGDDPPVPPPPPCVVVVVVVVVVVVVVVVVVVD